Protein AF-A0A1V4V2E7-F1 (afdb_monomer_lite)

Foldseek 3Di:
DAPPPDDPVNLQVLLVCLVQVQWDAFPLQQFIAGLLFDRPPPCSNVPPDDPPDDSPPRCSNDPPVLVVQLVVLCVVFVSAAPDDDPVDPCLSVLLNVVRNQFDAPQQLLLLAPADFAFAGSSLLSLVCVVVVHGSVVSCVPFWDWDDDPNGITITGDPDPRRPQQPPVVSHRVCVVSDGSQSSSPPCRGSVHNNHDDDPPSGPSCVCVVVVDRHDDDDDPDDDD

Sequence (224 aa):
MVAPGLSQKVAEALISLVAEGRIFWSPISRTAYHLDGLFLDLPVSYVQRPCDQPTWLPAAFNSPPVHRRVMEAIRLMGAVGLYPGVPDPYLGARLFEAHSHLECRMCGLCCTLSTPITLEPQDVERLSAHLGIGIRETVEVYAHRVEVEGYEAWAMKKTLPCGFLDEAEGLCKIHGARPMICRTFPHLSPRTLGGDPPGGWCPATEDRQRGGRGRMRAPPNLPP

Secondary structure (DSSP, 8-state):
-PPTT--HHHHHHHHHHHHTT-EEEETTTTEEEETT--EE--GGGG----TTS-----TTT--HHHHHHHHHHHHHHTS--S-S----TTHHHHHHHHHTT------SHHHHH---EE--HHHHHHHHHHHT--HHHHHHHH-EEEEETTEEEEEE--SSS-TTEETTTTEETTGGG--HHHHSTTTSSTTTTTSPPPTTS-HHHHTGGGT-----PPPS----

pLDDT: mean 70.28, std 19.1, range [27.89, 97.5]

Structure (mmCIF, N/CA/C/O backbone):
data_AF-A0A1V4V2E7-F1
#
_entry.id   AF-A0A1V4V2E7-F1
#
loop_
_atom_site.group_PDB
_atom_site.id
_atom_site.type_symbol
_atom_site.label_atom_id
_atom_site.label_alt_id
_atom_site.label_comp_id
_atom_site.label_asym_id
_atom_site.label_entity_id
_atom_site.label_seq_id
_atom_site.pdbx_PDB_ins_code
_atom_site.Cartn_x
_atom_site.Cartn_y
_atom_site.Cartn_z
_atom_site.occupancy
_atom_site.B_iso_or_equiv
_atom_site.auth_seq_id
_atom_site.auth_comp_id
_atom_site.auth_asym_id
_atom_site.auth_atom_id
_atom_site.pdbx_PDB_model_num
ATOM 1 N N . MET A 1 1 ? -9.378 25.657 -0.294 1.00 44.62 1 MET A N 1
ATOM 2 C CA . MET A 1 1 ? -8.322 26.578 -0.767 1.00 44.62 1 MET A CA 1
ATOM 3 C C . MET A 1 1 ? -7.236 25.738 -1.409 1.00 44.62 1 MET A C 1
ATOM 5 O O . MET A 1 1 ? -6.849 24.741 -0.809 1.00 44.62 1 MET A O 1
ATOM 9 N N . VAL A 1 2 ? -6.809 26.080 -2.622 1.00 46.03 2 VAL A N 1
ATOM 10 C CA . VAL A 1 2 ? -5.703 25.392 -3.305 1.00 46.03 2 VAL A CA 1
ATOM 11 C C . VAL A 1 2 ? -4.377 25.850 -2.697 1.00 46.03 2 VAL A C 1
ATOM 13 O O . VAL A 1 2 ? -4.273 26.999 -2.270 1.00 46.03 2 VAL A O 1
ATOM 16 N N . ALA A 1 3 ? -3.391 24.953 -2.604 1.00 48.28 3 ALA A N 1
ATOM 17 C CA . ALA A 1 3 ? -2.077 25.285 -2.058 1.00 48.28 3 ALA A CA 1
ATOM 18 C C . ALA A 1 3 ? -1.420 26.433 -2.857 1.00 48.28 3 ALA A C 1
ATOM 20 O O . ALA A 1 3 ? -1.535 26.448 -4.086 1.00 48.28 3 ALA A O 1
ATOM 21 N N . PRO A 1 4 ? -0.713 27.374 -2.202 1.00 45.59 4 PRO A N 1
ATOM 22 C CA . PRO A 1 4 ? 0.042 28.409 -2.903 1.00 45.59 4 PRO A CA 1
ATOM 23 C C . PRO A 1 4 ? 0.988 27.793 -3.948 1.00 45.59 4 PRO A C 1
ATOM 25 O O . PRO A 1 4 ? 1.735 26.870 -3.637 1.00 45.59 4 PRO A O 1
ATOM 28 N N . GLY A 1 5 ? 0.934 28.281 -5.190 1.00 52.12 5 GLY A N 1
ATOM 29 C CA . GLY A 1 5 ? 1.744 27.769 -6.308 1.00 52.12 5 GLY A CA 1
ATOM 30 C C . GLY A 1 5 ? 1.112 26.627 -7.116 1.00 52.12 5 GLY A C 1
ATOM 31 O O . GLY A 1 5 ? 1.621 26.295 -8.183 1.00 52.12 5 GLY A O 1
ATOM 32 N N . LEU A 1 6 ? -0.018 26.067 -6.675 1.00 57.16 6 LEU A N 1
ATOM 33 C CA . LEU A 1 6 ? -0.793 25.089 -7.438 1.00 57.16 6 LEU A CA 1
ATOM 34 C C . LEU A 1 6 ? -2.016 25.779 -8.058 1.00 57.16 6 LEU A C 1
ATOM 36 O O . LEU A 1 6 ? -2.765 26.468 -7.368 1.00 57.16 6 LEU A O 1
ATOM 40 N N . SER A 1 7 ? -2.243 25.617 -9.363 1.00 67.44 7 SER A N 1
ATOM 41 C CA . SER A 1 7 ? -3.462 26.149 -9.984 1.00 67.44 7 SER A CA 1
ATOM 42 C C . SER A 1 7 ? -4.677 25.285 -9.626 1.00 67.44 7 SER A C 1
ATOM 44 O O . SER A 1 7 ? -4.549 24.079 -9.413 1.00 67.44 7 SER A O 1
ATOM 46 N N . GLN A 1 8 ? -5.871 25.886 -9.610 1.00 68.50 8 GLN A N 1
ATOM 47 C CA . GLN A 1 8 ? -7.139 25.176 -9.382 1.00 68.50 8 GLN A CA 1
ATOM 48 C C . GLN A 1 8 ? -7.310 23.984 -10.334 1.00 68.50 8 GLN A C 1
ATOM 50 O O . GLN A 1 8 ? -7.619 22.884 -9.890 1.00 68.50 8 GLN A O 1
ATOM 55 N N . LYS A 1 9 ? -6.996 24.174 -11.621 1.00 68.69 9 LYS A N 1
ATOM 56 C CA . LYS A 1 9 ? -7.060 23.122 -12.643 1.00 68.69 9 LYS A CA 1
ATOM 57 C C . LYS A 1 9 ? -6.133 21.942 -12.334 1.00 68.69 9 LYS A C 1
ATOM 59 O O . LYS A 1 9 ? -6.517 20.792 -12.525 1.00 68.69 9 LYS A O 1
ATOM 64 N N . VAL A 1 10 ? -4.910 22.210 -11.868 1.00 67.62 10 VAL A N 1
ATOM 65 C CA . VAL A 1 10 ? -3.978 21.137 -11.482 1.00 67.62 10 VAL A CA 1
ATOM 66 C C . VAL A 1 10 ? -4.476 20.441 -10.217 1.00 67.62 10 VAL A C 1
ATOM 68 O O . VAL A 1 10 ? -4.455 19.219 -10.158 1.00 67.62 10 VAL A O 1
ATOM 71 N N . ALA A 1 11 ? -4.982 21.185 -9.233 1.00 67.44 11 ALA A N 1
ATOM 72 C CA . ALA A 1 11 ? -5.562 20.603 -8.025 1.00 67.44 11 ALA A CA 1
ATOM 73 C C . ALA A 1 11 ? -6.741 19.664 -8.337 1.00 67.44 11 ALA A C 1
ATOM 75 O O . ALA A 1 11 ? -6.788 18.558 -7.812 1.00 67.44 11 ALA A O 1
ATOM 76 N N . GLU A 1 12 ? -7.647 20.065 -9.228 1.00 69.88 12 GLU A N 1
ATOM 77 C CA . GLU A 1 12 ? -8.773 19.241 -9.690 1.00 69.88 12 GLU A CA 1
ATOM 78 C C . GLU A 1 12 ? -8.312 17.980 -10.428 1.00 69.88 12 GLU A C 1
ATOM 80 O O . GLU A 1 12 ? -8.823 16.893 -10.163 1.00 69.88 12 GLU A O 1
ATOM 85 N N . ALA A 1 13 ? -7.299 18.091 -11.293 1.00 72.50 13 ALA A N 1
ATOM 86 C CA . ALA A 1 13 ? -6.714 16.931 -11.962 1.00 72.50 13 ALA A CA 1
ATOM 87 C C . ALA A 1 13 ? -6.090 15.946 -10.958 1.00 72.50 13 ALA A C 1
ATOM 89 O O . ALA A 1 13 ? -6.288 14.738 -11.072 1.00 72.50 13 ALA A O 1
ATOM 90 N N . LEU A 1 14 ? -5.385 16.452 -9.941 1.00 70.12 14 LEU A N 1
ATOM 91 C CA . LEU A 1 14 ? -4.820 15.628 -8.870 1.00 70.12 14 LEU A CA 1
ATOM 92 C C . LEU A 1 14 ? -5.910 14.937 -8.045 1.00 70.12 14 LEU A C 1
ATOM 94 O O . LEU A 1 14 ? -5.783 13.745 -7.784 1.00 70.12 14 LEU A O 1
ATOM 98 N N . ILE A 1 15 ? -6.993 15.644 -7.698 1.00 69.75 15 ILE A N 1
ATOM 99 C CA . ILE A 1 15 ? -8.164 15.057 -7.023 1.00 69.75 15 ILE A CA 1
ATOM 100 C C . ILE A 1 15 ? -8.735 13.907 -7.853 1.00 69.75 15 ILE A C 1
ATOM 102 O O . ILE A 1 15 ? -8.961 12.825 -7.315 1.00 69.75 15 ILE A O 1
ATOM 106 N N . SER A 1 16 ? -8.946 14.123 -9.156 1.00 72.31 16 SER A N 1
ATOM 107 C CA . SER A 1 16 ? -9.482 13.092 -10.056 1.00 72.31 16 SER A CA 1
ATOM 108 C C . SER A 1 16 ? -8.587 11.859 -10.070 1.00 72.31 16 SER A C 1
ATOM 110 O O . SER A 1 16 ? -9.048 10.743 -9.860 1.00 72.31 16 SER A O 1
ATOM 112 N N . LEU A 1 17 ? -7.278 12.054 -10.227 1.00 73.81 17 LEU A N 1
ATOM 113 C CA . LEU A 1 17 ? -6.318 10.955 -10.262 1.00 73.81 17 LEU A CA 1
ATOM 114 C C . LEU A 1 17 ? -6.255 10.183 -8.933 1.00 73.81 17 LEU A C 1
ATOM 116 O O . LEU A 1 17 ? -6.038 8.973 -8.941 1.00 73.81 17 LEU A O 1
ATOM 120 N N . VAL A 1 18 ? -6.477 10.839 -7.792 1.00 68.44 18 VAL A N 1
ATOM 121 C CA . VAL A 1 18 ? -6.612 10.153 -6.496 1.00 68.44 18 VAL A CA 1
ATOM 122 C C . VAL A 1 18 ? -7.906 9.360 -6.417 1.00 68.44 18 VAL A C 1
ATOM 124 O O . VAL A 1 18 ? -7.875 8.207 -5.992 1.00 68.44 18 VAL A O 1
ATOM 127 N N . ALA A 1 19 ? -9.027 9.961 -6.823 1.00 68.31 19 ALA A N 1
ATOM 128 C CA . ALA A 1 19 ? -10.335 9.311 -6.819 1.00 68.31 19 ALA A CA 1
ATOM 129 C C . ALA A 1 19 ? -10.334 8.047 -7.693 1.00 68.31 19 ALA A C 1
ATOM 131 O O . ALA A 1 19 ? -10.919 7.032 -7.331 1.00 68.31 19 ALA A O 1
ATOM 132 N N . GLU A 1 20 ? -9.591 8.078 -8.795 1.00 71.25 20 GLU A N 1
ATOM 133 C CA . GLU A 1 20 ? -9.382 6.940 -9.689 1.00 71.25 20 GLU A CA 1
ATOM 134 C C . GLU A 1 20 ? -8.327 5.939 -9.178 1.00 71.25 20 GLU A C 1
ATOM 136 O O . GLU A 1 20 ? -8.039 4.939 -9.832 1.00 71.25 20 GLU A O 1
ATOM 141 N N . GLY A 1 21 ? -7.712 6.194 -8.019 1.00 68.06 21 GLY A N 1
ATOM 142 C CA . GLY A 1 21 ? -6.681 5.334 -7.442 1.00 68.06 21 GLY A CA 1
ATOM 143 C C . GLY A 1 21 ? -5.389 5.286 -8.261 1.00 68.06 21 GLY A C 1
ATOM 144 O O . GLY A 1 21 ? -4.645 4.311 -8.143 1.00 68.06 21 GLY A O 1
ATOM 145 N N . ARG A 1 22 ? -5.133 6.319 -9.077 1.00 70.50 22 ARG A N 1
ATOM 146 C CA . ARG A 1 22 ? -3.945 6.492 -9.928 1.00 70.50 22 ARG A CA 1
ATOM 147 C C . ARG A 1 22 ? -2.847 7.314 -9.269 1.00 70.50 22 ARG A C 1
ATOM 149 O O . ARG A 1 22 ? -1.710 7.240 -9.709 1.00 70.50 22 ARG A O 1
ATOM 156 N N . ILE A 1 23 ? -3.142 8.060 -8.205 1.00 71.69 23 ILE A N 1
ATOM 157 C CA . ILE A 1 23 ? -2.131 8.716 -7.366 1.00 71.69 23 ILE A CA 1
ATOM 158 C C . ILE A 1 23 ? -2.239 8.219 -5.933 1.00 71.69 23 ILE A C 1
ATOM 160 O O . ILE A 1 23 ? -3.318 8.054 -5.369 1.00 71.69 23 ILE A O 1
ATOM 164 N N . PHE A 1 24 ? -1.077 8.020 -5.336 1.00 71.12 24 PHE A N 1
ATOM 165 C CA . PHE A 1 24 ? -0.882 7.726 -3.941 1.00 71.12 24 PHE A CA 1
ATOM 166 C C . PHE A 1 24 ? -0.046 8.839 -3.304 1.00 71.12 24 PHE A C 1
ATOM 168 O O . PHE A 1 24 ? 1.093 9.069 -3.689 1.00 71.12 24 PHE A O 1
ATOM 175 N N . TRP A 1 25 ? -0.617 9.555 -2.343 1.00 73.12 25 TRP A N 1
ATOM 176 C CA . TRP A 1 25 ? 0.098 10.563 -1.562 1.00 73.12 25 TRP A CA 1
ATOM 177 C C . TRP A 1 25 ? 0.574 9.937 -0.258 1.00 73.12 25 TRP A C 1
ATOM 179 O O . TRP A 1 25 ? -0.269 9.431 0.475 1.00 73.12 25 TRP A O 1
ATOM 189 N N . SER A 1 26 ? 1.864 10.023 0.063 1.00 69.00 26 SER A N 1
ATOM 190 C CA . SER A 1 26 ? 2.389 9.665 1.380 1.00 69.00 26 SER A CA 1
ATOM 191 C C . SER A 1 26 ? 2.445 10.902 2.281 1.00 69.00 26 SER A C 1
ATOM 193 O O . SER A 1 26 ? 3.091 11.888 1.922 1.00 69.00 26 SER A O 1
ATOM 195 N N . PRO A 1 27 ? 1.837 10.889 3.478 1.00 61.38 27 PRO A N 1
ATOM 196 C CA . PRO A 1 27 ? 1.885 12.009 4.406 1.00 61.38 27 PRO A CA 1
ATOM 197 C C . PRO A 1 27 ? 3.178 11.977 5.235 1.00 61.38 27 PRO A C 1
ATOM 199 O O . PRO A 1 27 ? 3.551 12.985 5.828 1.00 61.38 27 PRO A O 1
ATOM 202 N N . ILE A 1 28 ? 3.846 10.818 5.265 1.00 63.09 28 ILE A N 1
ATOM 203 C CA . ILE A 1 28 ? 5.053 10.529 6.024 1.00 63.09 28 ILE A CA 1
ATOM 204 C C . ILE A 1 28 ? 6.254 10.960 5.192 1.00 63.09 28 ILE A C 1
ATOM 206 O O . ILE A 1 28 ? 7.023 11.803 5.644 1.00 63.09 28 ILE A O 1
ATOM 210 N N . SER A 1 29 ? 6.363 10.477 3.947 1.00 63.38 29 SER A N 1
ATOM 211 C CA . SER A 1 29 ? 7.440 10.905 3.044 1.00 63.38 29 SER A CA 1
ATOM 212 C C . SER A 1 29 ? 7.161 12.255 2.373 1.00 63.38 29 SER A C 1
ATOM 214 O O . SER A 1 29 ? 8.058 12.836 1.771 1.00 63.38 29 SER A O 1
ATOM 216 N N . ARG A 1 30 ? 5.926 12.771 2.479 1.00 62.88 30 ARG A N 1
ATOM 217 C CA . ARG A 1 30 ? 5.460 13.994 1.799 1.00 62.88 30 ARG A CA 1
ATOM 218 C C . ARG A 1 30 ? 5.666 13.913 0.281 1.00 62.88 30 ARG A C 1
ATOM 220 O O . ARG A 1 30 ? 6.072 14.879 -0.362 1.00 62.88 30 ARG A O 1
ATOM 227 N N . THR A 1 31 ? 5.365 12.753 -0.295 1.00 64.12 31 THR A N 1
ATOM 228 C CA . THR A 1 31 ? 5.606 12.453 -1.712 1.00 64.12 31 THR A CA 1
ATOM 229 C C . THR A 1 31 ? 4.330 11.966 -2.385 1.00 64.12 31 THR A C 1
ATOM 231 O O . THR A 1 31 ? 3.604 11.147 -1.825 1.00 64.12 31 THR A O 1
ATOM 234 N N . ALA A 1 32 ? 4.056 12.456 -3.595 1.00 68.19 32 ALA A N 1
ATOM 235 C CA . ALA A 1 32 ? 3.014 11.911 -4.458 1.00 68.19 32 ALA A CA 1
ATOM 236 C C . ALA A 1 32 ? 3.637 10.914 -5.441 1.00 68.19 32 ALA A C 1
ATOM 238 O O . ALA A 1 32 ? 4.553 11.248 -6.186 1.00 68.19 32 ALA A O 1
ATOM 239 N N . TYR A 1 33 ? 3.099 9.705 -5.470 1.00 65.69 33 TYR A N 1
ATOM 240 C CA . TYR A 1 33 ? 3.456 8.650 -6.402 1.00 65.69 33 TYR A CA 1
ATOM 241 C C . TYR A 1 33 ? 2.274 8.444 -7.336 1.00 65.69 33 TYR A C 1
ATOM 243 O O . TYR A 1 33 ? 1.198 8.047 -6.894 1.00 65.69 33 TYR A O 1
ATOM 251 N N . HIS A 1 34 ? 2.432 8.696 -8.626 1.00 67.00 34 HIS A N 1
ATOM 252 C CA . HIS A 1 34 ? 1.459 8.179 -9.579 1.00 67.00 34 HIS A CA 1
ATOM 253 C C . HIS A 1 34 ? 1.720 6.686 -9.759 1.00 67.00 34 HIS A C 1
ATOM 255 O O . HIS A 1 34 ? 2.857 6.245 -9.892 1.00 67.00 34 HIS A O 1
ATOM 261 N N . LEU A 1 35 ? 0.662 5.897 -9.744 1.00 61.19 35 LEU A N 1
ATOM 262 C CA . LEU A 1 35 ? 0.719 4.444 -9.757 1.00 61.19 35 LEU A CA 1
ATOM 263 C C . LEU A 1 35 ? 0.888 3.899 -11.179 1.00 61.19 35 LEU A C 1
ATOM 265 O O . LEU A 1 35 ? 1.501 2.855 -11.331 1.00 61.19 35 LEU A O 1
ATOM 269 N N . ASP A 1 36 ? 0.510 4.672 -12.205 1.00 54.16 36 ASP A N 1
ATOM 270 C CA . ASP A 1 36 ? 0.981 4.464 -13.590 1.00 54.16 36 ASP A CA 1
ATOM 271 C C . ASP A 1 36 ? 2.241 5.300 -13.911 1.00 54.16 36 ASP A C 1
ATOM 273 O O . ASP A 1 36 ? 2.667 5.329 -15.055 1.00 54.16 36 ASP A O 1
ATOM 277 N N . GLY A 1 37 ? 2.780 5.997 -12.891 1.00 44.59 37 GLY A N 1
ATOM 278 C CA . GLY A 1 37 ? 4.080 6.672 -12.769 1.00 44.59 37 GLY A CA 1
ATOM 279 C C . GLY A 1 37 ? 4.369 8.105 -13.271 1.00 44.59 37 GLY A C 1
ATOM 280 O O . GLY A 1 37 ? 5.521 8.500 -13.331 1.00 44.59 37 GLY A O 1
ATOM 281 N N . LEU A 1 38 ? 3.433 9.028 -13.446 1.00 39.41 38 LEU A N 1
ATOM 282 C CA . LEU A 1 38 ? 3.883 10.420 -13.234 1.00 39.41 38 LEU A CA 1
ATOM 283 C C . LEU A 1 38 ? 4.456 10.650 -11.809 1.00 39.41 38 LEU A C 1
ATOM 285 O O . LEU A 1 38 ? 3.720 10.785 -10.836 1.00 39.41 38 LEU A O 1
ATOM 289 N N . PHE A 1 39 ? 5.777 10.770 -11.658 1.00 44.06 39 PHE A N 1
ATOM 290 C CA . PHE A 1 39 ? 6.307 11.457 -10.485 1.00 44.06 39 PHE A CA 1
ATOM 291 C C . PHE A 1 39 ? 5.864 12.903 -10.616 1.00 44.06 39 PHE A C 1
ATOM 293 O O . PHE A 1 39 ? 6.361 13.658 -11.452 1.00 44.06 39 PHE A O 1
ATOM 300 N N . LEU A 1 40 ? 4.859 13.277 -9.840 1.00 47.16 40 LEU A N 1
ATOM 301 C CA . LEU A 1 40 ? 4.579 14.677 -9.684 1.00 47.16 40 LEU A CA 1
ATOM 302 C C . LEU A 1 40 ? 5.592 15.113 -8.640 1.00 47.16 40 LEU A C 1
ATOM 304 O O . LEU A 1 40 ? 5.383 14.892 -7.446 1.00 47.16 40 LEU A O 1
ATOM 308 N N . ASP A 1 41 ? 6.696 15.695 -9.106 1.00 42.03 41 ASP A N 1
ATOM 309 C CA . ASP A 1 41 ? 7.570 16.528 -8.284 1.00 42.03 41 ASP A CA 1
ATOM 310 C C . ASP A 1 41 ? 6.770 17.772 -7.880 1.00 42.03 41 ASP A C 1
ATOM 312 O O . ASP A 1 41 ? 6.976 18.899 -8.330 1.00 42.03 41 ASP A O 1
ATOM 316 N N . LEU A 1 42 ? 5.697 17.533 -7.132 1.00 45.41 42 LEU A N 1
ATOM 317 C CA . LEU A 1 42 ? 4.910 18.581 -6.551 1.00 45.41 42 LEU A CA 1
ATOM 318 C C . LEU A 1 42 ? 5.813 19.184 -5.492 1.00 45.41 42 LEU A C 1
ATOM 320 O O . LEU A 1 42 ? 6.423 18.431 -4.729 1.00 45.41 42 LEU A O 1
ATOM 324 N N . PRO A 1 43 ? 5.826 20.516 -5.359 1.00 40.69 43 PRO A N 1
ATOM 325 C CA . PRO A 1 43 ? 6.639 21.234 -4.378 1.00 40.69 43 PRO A CA 1
ATOM 326 C C . PRO A 1 43 ? 6.394 20.831 -2.909 1.00 40.69 43 PRO A C 1
ATOM 328 O O . PRO A 1 43 ? 6.964 21.419 -1.996 1.00 40.69 43 PRO A O 1
ATOM 331 N N . VAL A 1 44 ? 5.572 19.814 -2.648 1.00 42.66 44 VAL A N 1
ATOM 332 C CA . VAL A 1 44 ? 5.447 19.145 -1.356 1.00 42.66 44 VAL A CA 1
ATOM 333 C C . VAL A 1 44 ? 6.715 18.372 -0.954 1.00 42.66 44 VAL A C 1
ATOM 335 O O . VAL A 1 44 ? 6.925 18.186 0.244 1.00 42.66 44 VAL A O 1
ATOM 338 N N . SER A 1 45 ? 7.598 18.025 -1.905 1.00 37.12 45 SER A N 1
ATOM 339 C CA . SER A 1 45 ? 8.944 17.477 -1.645 1.00 37.12 45 SER A CA 1
ATOM 340 C C . SER A 1 45 ? 9.893 18.481 -0.962 1.00 37.12 45 SER A C 1
ATOM 342 O O . SER A 1 45 ? 10.872 18.076 -0.337 1.00 37.12 45 SER A O 1
ATOM 344 N N . TYR A 1 46 ? 9.580 19.787 -0.969 1.00 31.52 46 TYR A N 1
ATOM 345 C CA . TYR A 1 46 ? 10.422 20.837 -0.371 1.00 31.52 46 TYR A CA 1
ATOM 346 C C . TYR A 1 46 ? 10.237 21.062 1.138 1.00 31.52 46 TYR A C 1
ATOM 348 O O . TYR A 1 46 ? 10.769 22.029 1.691 1.00 31.52 46 TYR A O 1
ATOM 356 N N . VAL A 1 47 ? 9.520 20.194 1.855 1.00 35.28 47 VAL A N 1
ATOM 357 C CA . VAL A 1 47 ? 9.296 20.390 3.295 1.00 35.28 47 VAL A CA 1
ATOM 358 C C . VAL A 1 47 ? 10.232 19.512 4.132 1.00 35.28 47 VAL A C 1
ATOM 360 O O . VAL A 1 47 ? 9.784 18.668 4.899 1.00 35.28 47 VAL A O 1
ATOM 363 N N . GLN A 1 48 ? 11.539 19.779 4.060 1.00 32.94 48 GLN A N 1
ATOM 364 C CA . GLN A 1 48 ? 12.476 19.553 5.174 1.00 32.94 48 GLN A CA 1
ATOM 365 C C . GLN A 1 48 ? 12.397 20.725 6.178 1.00 32.94 48 GLN A C 1
ATOM 367 O O . GLN A 1 48 ? 13.405 21.332 6.530 1.00 32.94 48 GLN A O 1
ATOM 372 N N . ARG A 1 49 ? 11.189 21.117 6.609 1.00 33.69 49 ARG A N 1
ATOM 373 C CA . ARG A 1 49 ? 11.012 22.130 7.667 1.00 33.69 49 ARG A CA 1
ATOM 374 C C . ARG A 1 49 ? 10.483 21.503 8.961 1.00 33.69 49 ARG A C 1
ATOM 376 O O . ARG A 1 49 ? 9.771 20.495 8.867 1.00 33.69 49 ARG A O 1
ATOM 383 N N . PRO A 1 50 ? 10.840 22.079 10.131 1.00 32.31 50 PRO A N 1
ATOM 384 C CA . PRO A 1 50 ? 10.471 21.567 11.449 1.00 32.31 50 PRO A CA 1
ATOM 385 C C . PRO A 1 50 ? 8.956 21.366 11.617 1.00 32.31 50 PRO A C 1
ATOM 387 O O . PRO A 1 50 ? 8.140 21.929 10.890 1.00 32.31 50 PRO A O 1
ATOM 390 N N . CYS A 1 51 ? 8.595 20.490 12.554 1.00 37.19 51 CYS A N 1
ATOM 391 C CA . CYS A 1 51 ? 7.262 19.901 12.747 1.00 37.19 51 CYS A CA 1
ATOM 392 C C . CYS A 1 51 ? 6.180 20.872 13.284 1.00 37.19 51 CYS A C 1
ATOM 394 O O . CYS A 1 51 ? 5.135 20.428 13.750 1.00 37.19 51 CYS A O 1
ATOM 396 N N . ASP A 1 52 ? 6.421 22.181 13.261 1.00 36.34 52 ASP A N 1
ATOM 397 C CA . ASP A 1 52 ? 5.644 23.214 13.954 1.00 36.34 52 ASP A CA 1
ATOM 398 C C . ASP A 1 52 ? 4.787 24.097 13.030 1.00 36.34 52 ASP A C 1
ATOM 400 O O . ASP A 1 52 ? 3.979 24.890 13.514 1.00 36.34 52 ASP A O 1
ATOM 404 N N . GLN A 1 53 ? 4.880 23.928 11.706 1.00 34.91 53 GLN A N 1
ATOM 405 C CA . GLN A 1 53 ? 3.949 24.546 10.755 1.00 34.91 53 GLN A CA 1
ATOM 406 C C . GLN A 1 53 ? 3.079 23.478 10.088 1.00 34.91 53 GLN A C 1
ATOM 408 O O . GLN A 1 53 ? 3.608 22.434 9.692 1.00 34.91 53 GLN A O 1
ATOM 413 N N . PRO A 1 54 ? 1.756 23.701 9.934 1.00 37.94 54 PRO A N 1
ATOM 414 C CA . PRO A 1 54 ? 0.898 22.749 9.252 1.00 37.94 54 PRO A CA 1
ATOM 415 C C . PRO A 1 54 ? 1.472 22.514 7.858 1.00 37.94 54 PRO A C 1
ATOM 417 O O . PRO A 1 54 ? 1.560 23.427 7.037 1.00 37.94 54 PRO A O 1
ATOM 420 N N . THR A 1 55 ? 1.884 21.274 7.592 1.00 43.19 55 THR A N 1
ATOM 421 C CA . THR A 1 55 ? 2.025 20.834 6.212 1.00 43.19 55 THR A CA 1
ATOM 422 C C . THR A 1 55 ? 0.651 21.007 5.613 1.00 43.19 55 THR A C 1
ATOM 424 O O . THR A 1 55 ? -0.322 20.409 6.075 1.00 43.19 55 THR A O 1
ATOM 427 N N . TRP A 1 56 ? 0.548 21.911 4.648 1.00 43.28 56 TRP A N 1
ATOM 428 C CA . TRP A 1 56 ? -0.657 22.077 3.867 1.00 43.28 56 TRP A CA 1
ATOM 429 C C . TRP A 1 56 ? -0.787 20.769 3.105 1.00 43.28 56 TRP A C 1
ATOM 431 O O . TRP A 1 56 ? -0.214 20.604 2.031 1.00 43.28 56 TRP A O 1
ATOM 441 N N . LEU A 1 57 ? -1.462 19.795 3.721 1.00 50.00 57 LEU A N 1
ATOM 442 C CA . LEU A 1 57 ? -1.963 18.623 3.040 1.00 50.00 57 LEU A CA 1
ATOM 443 C C . LEU A 1 57 ? -2.627 19.200 1.801 1.00 50.00 57 LEU A C 1
ATOM 445 O O . LEU A 1 57 ? -3.471 20.091 1.965 1.00 50.00 57 LEU A O 1
ATOM 449 N N . PRO A 1 58 ? -2.235 18.820 0.581 1.00 50.66 58 PRO A N 1
ATOM 450 C CA . PRO A 1 58 ? -2.941 19.348 -0.558 1.00 50.66 58 PRO A CA 1
ATOM 451 C C . PRO A 1 58 ? -4.381 18.911 -0.328 1.00 50.66 58 PRO A C 1
ATOM 453 O O . PRO A 1 58 ? -4.670 17.719 -0.282 1.00 50.66 58 PRO A O 1
ATOM 456 N N . ALA A 1 59 ? -5.282 19.866 -0.094 1.00 47.91 59 ALA A N 1
ATOM 457 C CA . ALA A 1 59 ? -6.709 19.588 0.045 1.00 47.91 59 ALA A CA 1
ATOM 458 C C . ALA A 1 59 ? -7.242 18.872 -1.215 1.00 47.91 59 ALA A C 1
ATOM 460 O O . ALA A 1 59 ? -8.329 18.312 -1.209 1.00 47.91 59 ALA A O 1
ATOM 461 N N . ALA A 1 60 ? -6.427 18.870 -2.276 1.00 49.47 60 ALA A N 1
ATOM 462 C CA . ALA A 1 60 ? -6.547 18.070 -3.473 1.00 49.47 60 ALA A CA 1
ATOM 463 C C . ALA A 1 60 ? -6.332 16.552 -3.283 1.00 49.47 60 ALA A C 1
ATOM 465 O O . ALA A 1 60 ? -6.905 15.762 -4.016 1.00 49.47 60 ALA A O 1
ATOM 466 N N . PHE A 1 61 ? -5.513 16.105 -2.331 1.00 58.88 61 PHE A N 1
ATOM 467 C CA . PHE A 1 61 ? -5.247 14.675 -2.159 1.00 58.88 61 PHE A CA 1
ATOM 468 C C . PHE A 1 61 ? -6.262 13.977 -1.271 1.00 58.88 61 PHE A C 1
ATOM 470 O O . PHE A 1 61 ? -6.482 12.792 -1.454 1.00 58.88 61 PHE A O 1
ATOM 477 N N . ASN A 1 62 ? -6.896 14.676 -0.328 1.00 62.34 62 ASN A N 1
ATOM 478 C CA . ASN A 1 62 ? -7.874 14.054 0.557 1.00 62.34 62 ASN A CA 1
ATOM 479 C C . ASN A 1 62 ? -9.028 15.012 0.849 1.00 62.34 62 ASN A C 1
ATOM 481 O O . ASN A 1 62 ? -8.810 16.131 1.320 1.00 62.34 62 ASN A O 1
ATOM 485 N N . SER A 1 63 ? -10.261 14.537 0.655 1.00 66.62 63 SER A N 1
ATOM 486 C CA . SER A 1 63 ? -11.442 15.213 1.195 1.00 66.62 63 SER A CA 1
ATOM 487 C C . SER A 1 63 ? -11.341 15.298 2.729 1.00 66.62 63 SER A C 1
ATOM 489 O O . SER A 1 63 ? -10.660 14.469 3.341 1.00 66.62 63 SER A O 1
ATOM 491 N N . PRO A 1 64 ? -12.009 16.255 3.403 1.00 70.12 64 PRO A N 1
ATOM 492 C CA . PRO A 1 64 ? -11.932 16.366 4.862 1.00 70.12 64 PRO A CA 1
ATOM 493 C C . PRO A 1 64 ? -12.250 15.060 5.625 1.00 70.12 64 PRO A C 1
ATOM 495 O O . PRO A 1 64 ? -11.545 14.767 6.596 1.00 70.12 64 PRO A O 1
ATOM 498 N N . PRO A 1 65 ? -13.236 14.234 5.202 1.00 74.25 65 PRO A N 1
ATOM 499 C CA . PRO A 1 65 ? -13.464 12.913 5.793 1.00 74.25 65 PRO A CA 1
ATOM 500 C C . PRO A 1 65 ? -12.278 11.954 5.634 1.00 74.25 65 PRO A C 1
ATOM 502 O O . PRO A 1 65 ? -11.864 11.335 6.613 1.00 74.25 65 PRO A O 1
ATOM 505 N N . VAL A 1 66 ? -11.699 11.865 4.432 1.00 75.44 66 VAL A N 1
ATOM 506 C CA . VAL A 1 66 ? -10.540 10.998 4.159 1.00 75.44 66 VAL A CA 1
ATOM 507 C C . VAL A 1 66 ? -9.325 11.481 4.946 1.00 75.44 66 VAL A C 1
ATOM 509 O O . VAL A 1 66 ? -8.666 10.692 5.613 1.00 75.44 66 VAL A O 1
ATOM 512 N N . HIS A 1 67 ? -9.073 12.792 4.971 1.00 76.94 67 HIS A N 1
ATOM 513 C CA . HIS A 1 67 ? -7.985 13.382 5.747 1.00 76.94 67 HIS A CA 1
ATOM 514 C C . HIS A 1 67 ? -8.072 13.005 7.230 1.00 76.94 67 HIS A C 1
ATOM 516 O O . HIS A 1 67 ? -7.076 12.582 7.813 1.00 76.94 67 HIS A O 1
ATOM 522 N N . ARG A 1 68 ? -9.262 13.105 7.836 1.00 80.31 68 ARG A N 1
ATOM 523 C CA . ARG A 1 68 ? -9.471 12.720 9.239 1.00 80.31 68 ARG A CA 1
ATOM 524 C C . ARG A 1 68 ? -9.100 11.256 9.482 1.00 80.31 68 ARG A C 1
ATOM 526 O O . ARG A 1 68 ? -8.435 10.959 10.469 1.00 80.31 68 ARG A O 1
ATOM 533 N N . ARG A 1 69 ? -9.505 10.363 8.580 1.00 85.88 69 ARG A N 1
ATOM 534 C CA . ARG A 1 69 ? -9.240 8.921 8.675 1.00 85.88 69 ARG A CA 1
ATOM 535 C C . ARG A 1 69 ? -7.759 8.589 8.476 1.00 85.88 69 ARG A C 1
ATOM 537 O O . ARG A 1 69 ? -7.208 7.798 9.234 1.00 85.88 69 ARG A O 1
ATOM 544 N N . VAL A 1 70 ? -7.081 9.259 7.542 1.00 83.25 70 VAL A N 1
ATOM 545 C CA . VAL A 1 70 ? -5.619 9.156 7.376 1.00 83.25 70 VAL A CA 1
ATOM 546 C C . VAL A 1 70 ? -4.890 9.637 8.635 1.00 83.25 70 VAL A C 1
ATOM 548 O O . VAL A 1 70 ? -3.951 8.987 9.085 1.00 83.25 70 VAL A O 1
ATOM 551 N N . MET A 1 71 ? -5.326 10.743 9.245 1.00 81.94 71 MET A N 1
ATOM 552 C CA . MET A 1 71 ? -4.730 11.251 10.489 1.00 81.94 71 MET A CA 1
ATOM 553 C C . MET A 1 71 ? -4.955 10.310 11.677 1.00 81.94 71 MET A C 1
ATOM 555 O O . MET A 1 71 ? -4.062 10.139 12.508 1.00 81.94 71 MET A O 1
ATOM 559 N N . GLU A 1 72 ? -6.112 9.654 11.743 1.00 87.31 72 GLU A N 1
ATOM 560 C CA . GLU A 1 72 ? -6.360 8.582 12.707 1.00 87.31 72 GLU A CA 1
ATOM 561 C C . GLU A 1 72 ? -5.386 7.411 12.505 1.00 87.31 72 GLU A C 1
ATOM 563 O O . GLU A 1 72 ? -4.763 6.964 13.469 1.00 87.31 72 GLU A O 1
ATOM 568 N N . ALA A 1 73 ? -5.184 6.972 11.258 1.00 87.75 73 ALA A N 1
ATOM 569 C CA . ALA A 1 73 ? -4.225 5.920 10.930 1.00 87.75 73 ALA A CA 1
ATOM 570 C C . ALA A 1 73 ? -2.789 6.319 11.315 1.00 87.75 73 ALA A C 1
ATOM 572 O O . ALA A 1 73 ? -2.107 5.545 11.979 1.00 87.75 73 ALA A O 1
ATOM 573 N N . ILE A 1 74 ? -2.352 7.550 11.010 1.00 84.44 74 ILE A N 1
ATOM 574 C CA . ILE A 1 74 ? -1.037 8.079 11.426 1.00 84.44 74 ILE A CA 1
ATOM 575 C C . ILE A 1 74 ? -0.867 8.000 12.943 1.00 84.44 74 ILE A C 1
ATOM 577 O O . ILE A 1 74 ? 0.174 7.547 13.422 1.00 84.44 74 ILE A O 1
ATOM 581 N N . ARG A 1 75 ? -1.883 8.428 13.703 1.00 86.25 75 ARG A N 1
ATOM 582 C CA . ARG A 1 75 ? -1.848 8.412 15.169 1.00 86.25 75 ARG A CA 1
ATOM 583 C C . ARG A 1 75 ? -1.706 6.993 15.718 1.00 86.25 75 ARG A C 1
ATOM 585 O O . ARG A 1 75 ? -0.957 6.792 16.666 1.00 86.25 75 ARG A O 1
ATOM 592 N N . LEU A 1 76 ? -2.423 6.027 15.145 1.00 90.19 76 LEU A N 1
ATOM 593 C CA . LEU A 1 76 ? -2.369 4.623 15.566 1.00 90.19 76 LEU A CA 1
ATOM 594 C C . LEU A 1 76 ? -1.052 3.951 15.174 1.00 90.19 76 LEU A C 1
ATOM 596 O O . LEU A 1 76 ? -0.488 3.182 15.950 1.00 90.19 76 LEU A O 1
ATOM 600 N N . MET A 1 77 ? -0.554 4.267 13.981 1.00 87.00 77 MET A N 1
ATOM 601 C CA . MET A 1 77 ? 0.673 3.692 13.444 1.00 87.00 77 MET A CA 1
ATOM 602 C C . MET A 1 77 ? 1.934 4.348 14.027 1.00 87.00 77 MET A C 1
ATOM 604 O O . MET A 1 77 ? 3.009 3.760 13.961 1.00 87.00 77 MET A O 1
ATOM 608 N N . GLY A 1 78 ? 1.820 5.534 14.633 1.00 82.75 78 GLY A N 1
ATOM 609 C CA . GLY A 1 78 ? 2.937 6.267 15.235 1.00 82.75 78 GLY A CA 1
ATOM 610 C C . GLY A 1 78 ? 3.805 7.017 14.222 1.00 82.75 78 GLY A C 1
ATOM 611 O O . GLY A 1 78 ? 5.001 7.148 14.444 1.00 82.75 78 GLY A O 1
ATOM 612 N N . ALA A 1 79 ? 3.223 7.471 13.102 1.00 65.75 79 ALA A N 1
ATOM 613 C CA . ALA A 1 79 ? 3.939 8.101 11.977 1.00 65.75 79 ALA A CA 1
ATOM 614 C C . ALA A 1 79 ? 5.086 7.253 11.390 1.00 65.75 79 ALA A C 1
ATOM 616 O O . ALA A 1 79 ? 5.996 7.768 10.744 1.00 65.75 79 ALA A O 1
ATOM 617 N N 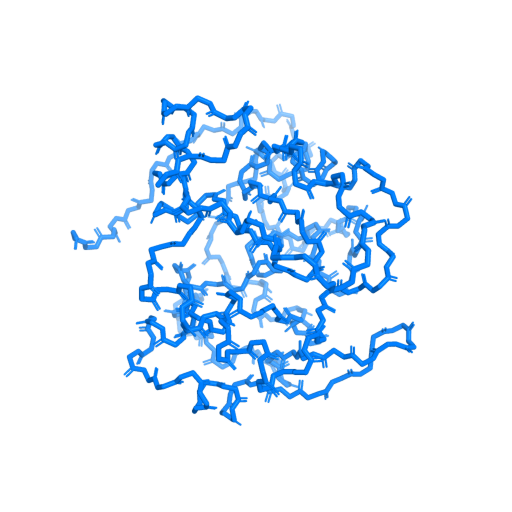. VAL A 1 80 ? 5.011 5.941 11.589 1.00 62.34 80 VAL A N 1
ATOM 618 C CA . VAL A 1 80 ? 5.935 4.974 11.019 1.00 62.34 80 VAL A CA 1
ATOM 619 C C . VAL A 1 80 ? 5.497 4.681 9.582 1.00 62.34 80 VAL A C 1
ATOM 621 O O . VAL A 1 80 ? 4.356 4.275 9.357 1.00 62.34 80 VAL A O 1
ATOM 624 N N . GLY A 1 81 ? 6.371 4.941 8.611 1.00 56.81 81 GLY A N 1
ATOM 625 C CA . GLY A 1 81 ? 6.073 4.812 7.183 1.00 56.81 81 GLY A CA 1
ATOM 626 C C . GLY A 1 81 ? 7.117 4.006 6.434 1.00 56.81 81 GLY A C 1
ATOM 627 O O . GLY A 1 81 ? 8.071 3.497 7.018 1.00 56.81 81 GLY A O 1
ATOM 628 N N . LEU A 1 82 ? 6.913 3.886 5.124 1.00 54.44 82 LEU A N 1
ATOM 629 C CA . LEU A 1 82 ? 7.850 3.216 4.237 1.00 54.44 82 LEU A CA 1
ATOM 630 C C . LEU A 1 82 ? 9.226 3.878 4.320 1.00 54.44 82 LEU A C 1
ATOM 632 O O . LEU A 1 82 ? 9.366 5.047 3.980 1.00 54.44 82 LEU A O 1
ATOM 636 N N . TYR A 1 83 ? 10.192 3.074 4.764 1.00 55.94 83 TYR A N 1
ATOM 637 C CA . TYR A 1 83 ? 11.630 3.209 4.567 1.00 55.94 83 TYR A CA 1
ATOM 638 C C . TYR A 1 83 ? 12.212 4.605 4.864 1.00 55.94 83 TYR A C 1
ATOM 640 O O . TYR A 1 83 ? 12.109 5.531 4.056 1.00 55.94 83 TYR A O 1
ATOM 648 N N . PRO A 1 84 ? 12.873 4.800 6.007 1.00 46.16 84 PRO A N 1
ATOM 649 C CA . PRO A 1 84 ? 13.535 6.063 6.278 1.00 46.16 84 PRO A CA 1
ATOM 650 C C . PRO A 1 84 ? 14.768 6.192 5.390 1.00 46.16 84 PRO A C 1
ATOM 652 O O . PRO A 1 84 ? 15.714 5.415 5.448 1.00 46.16 84 PRO A O 1
ATOM 655 N N . GLY A 1 85 ? 14.705 7.219 4.551 1.00 52.91 85 GLY A N 1
ATOM 656 C CA . GLY A 1 85 ? 15.718 7.532 3.566 1.00 52.91 85 GLY A CA 1
ATOM 657 C C . GLY A 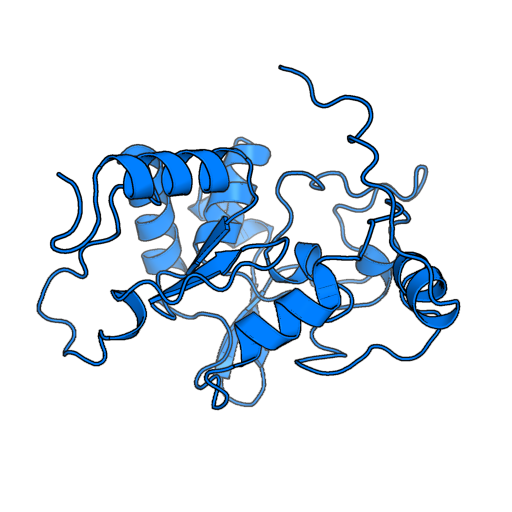1 85 ? 15.477 6.746 2.297 1.00 52.91 85 GLY A C 1
ATOM 658 O O . GLY A 1 85 ? 16.112 5.734 2.078 1.00 52.91 85 GLY A O 1
ATOM 659 N N . VAL A 1 86 ? 14.609 7.232 1.414 1.00 52.31 86 VAL A N 1
ATOM 660 C CA . VAL A 1 86 ? 14.832 6.987 -0.011 1.00 52.31 86 VAL A CA 1
ATOM 661 C C . VAL A 1 86 ? 16.046 7.859 -0.361 1.00 52.31 86 VAL A C 1
ATOM 663 O O . VAL A 1 86 ? 15.871 9.071 -0.498 1.00 52.31 86 VAL A O 1
ATOM 666 N N . PRO A 1 87 ? 17.288 7.329 -0.427 1.00 51.62 87 PRO A N 1
ATOM 667 C CA . PRO A 1 87 ? 18.456 8.166 -0.717 1.00 51.62 87 PRO A CA 1
ATOM 668 C C . PRO A 1 87 ? 18.422 8.685 -2.156 1.00 51.62 87 PRO A C 1
ATOM 670 O O . PRO A 1 87 ? 19.150 9.605 -2.515 1.00 51.62 87 PRO A O 1
ATOM 673 N N . ASP A 1 88 ? 17.587 8.064 -2.983 1.00 60.75 88 ASP A N 1
ATOM 674 C CA . ASP A 1 88 ? 17.494 8.315 -4.396 1.00 60.75 88 ASP A CA 1
ATOM 675 C C . ASP A 1 88 ? 16.294 9.218 -4.744 1.00 60.75 88 ASP A C 1
ATOM 677 O O . ASP A 1 88 ? 15.149 8.754 -4.776 1.00 60.75 88 ASP A O 1
ATOM 681 N N . PRO A 1 89 ? 16.538 10.493 -5.085 1.00 60.22 89 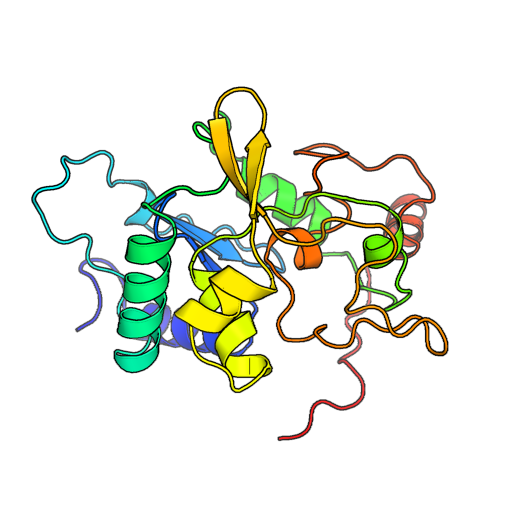PRO A N 1
ATOM 682 C CA . PRO A 1 89 ? 15.475 11.425 -5.447 1.00 60.22 89 PRO A CA 1
ATOM 683 C C . PRO A 1 89 ? 14.738 11.032 -6.739 1.00 60.22 89 PRO A C 1
ATOM 685 O O . PRO A 1 89 ? 13.658 11.555 -7.003 1.00 60.22 89 PRO A O 1
ATOM 688 N N . TYR A 1 90 ? 15.275 10.098 -7.534 1.00 64.19 90 TYR A N 1
ATOM 689 C CA . TYR A 1 90 ? 14.677 9.647 -8.791 1.00 64.19 90 TYR A CA 1
ATOM 690 C C . TYR A 1 90 ? 13.901 8.330 -8.671 1.00 64.19 90 TYR A C 1
ATOM 692 O O . TYR A 1 90 ? 13.429 7.822 -9.692 1.00 64.19 90 TYR A O 1
ATOM 700 N N . LEU A 1 91 ? 13.726 7.771 -7.465 1.00 66.88 91 LEU A N 1
ATOM 701 C CA . LEU A 1 91 ? 13.090 6.460 -7.289 1.00 66.88 91 LEU A CA 1
ATOM 702 C C . LEU A 1 91 ? 11.694 6.430 -7.915 1.00 66.88 91 LEU A C 1
ATOM 704 O O . LEU A 1 91 ? 11.353 5.490 -8.628 1.00 66.88 91 LEU A O 1
ATOM 708 N N . GLY A 1 92 ? 10.903 7.483 -7.711 1.00 65.94 92 GLY A N 1
ATOM 709 C CA . GLY A 1 92 ? 9.573 7.589 -8.306 1.00 65.94 92 GLY A CA 1
ATOM 710 C C . GLY A 1 92 ? 9.596 7.617 -9.839 1.00 65.94 92 GLY A C 1
ATOM 711 O O . GLY A 1 92 ? 8.788 6.940 -10.470 1.00 65.94 92 GLY A O 1
ATOM 712 N N . ALA A 1 93 ? 10.554 8.329 -10.442 1.00 63.53 93 ALA A N 1
ATOM 713 C CA . ALA A 1 93 ? 10.725 8.376 -11.895 1.00 63.53 93 ALA A CA 1
ATOM 714 C C . ALA A 1 93 ? 11.191 7.028 -12.475 1.00 63.53 93 ALA A C 1
ATOM 716 O O . ALA A 1 93 ? 10.739 6.630 -13.545 1.00 63.53 93 ALA A O 1
ATOM 717 N N . ARG A 1 94 ? 12.037 6.273 -11.763 1.00 68.06 94 ARG A N 1
ATOM 718 C CA . ARG A 1 94 ? 12.417 4.918 -12.198 1.00 68.06 94 ARG A CA 1
ATOM 719 C C . ARG A 1 94 ? 11.279 3.919 -12.044 1.00 68.06 94 ARG A C 1
ATOM 721 O O . ARG A 1 94 ? 11.047 3.115 -12.941 1.00 68.06 94 ARG A O 1
ATOM 728 N N . LEU A 1 95 ? 10.541 3.981 -10.934 1.00 68.62 95 LEU A N 1
ATOM 729 C CA . LEU A 1 95 ? 9.362 3.139 -10.724 1.00 68.62 95 LEU A CA 1
ATOM 730 C C . LEU A 1 95 ? 8.301 3.395 -11.796 1.00 68.62 95 LEU A C 1
ATOM 732 O O . LEU A 1 95 ? 7.673 2.449 -12.261 1.00 68.62 95 LEU A O 1
ATOM 736 N N . PHE A 1 96 ? 8.148 4.638 -12.249 1.00 69.75 96 PHE A N 1
ATOM 737 C CA . PHE A 1 96 ? 7.318 4.947 -13.408 1.00 69.75 96 PHE A CA 1
ATOM 738 C C . PHE A 1 96 ? 7.762 4.266 -14.676 1.00 69.75 96 PHE A C 1
ATOM 740 O O . PHE A 1 96 ? 6.970 3.599 -15.331 1.00 69.75 96 PHE A O 1
ATOM 747 N N . GLU A 1 97 ? 9.016 4.467 -15.054 1.00 69.69 97 GLU A N 1
ATOM 748 C CA . GLU A 1 97 ? 9.541 3.914 -16.288 1.00 69.69 97 GLU A CA 1
ATOM 749 C C . GLU A 1 97 ? 9.462 2.380 -16.272 1.00 69.69 97 GLU A C 1
ATOM 751 O O . GLU A 1 97 ? 9.195 1.736 -17.290 1.00 69.69 97 GLU A O 1
ATOM 756 N N . ALA A 1 98 ? 9.633 1.778 -15.095 1.00 71.25 98 ALA A N 1
ATOM 757 C CA . ALA A 1 98 ? 9.450 0.352 -14.890 1.00 71.25 98 ALA A CA 1
ATOM 758 C C . ALA A 1 98 ? 7.975 -0.082 -15.028 1.00 71.25 98 ALA A C 1
ATOM 760 O O . ALA A 1 98 ? 7.693 -1.064 -15.716 1.00 71.25 98 ALA A O 1
ATOM 761 N N . HIS A 1 99 ? 7.039 0.654 -14.415 1.00 73.25 99 HIS A N 1
ATOM 762 C CA . HIS A 1 99 ? 5.653 0.218 -14.212 1.00 73.25 99 HIS A CA 1
ATOM 763 C C . HIS A 1 99 ? 4.629 0.759 -15.230 1.00 73.25 99 HIS A C 1
ATOM 765 O O . HIS A 1 99 ? 3.590 0.139 -15.421 1.00 73.25 99 HIS A O 1
ATOM 771 N N . SER A 1 100 ? 4.903 1.864 -15.929 1.00 71.06 100 SER A N 1
ATOM 772 C CA . SER A 1 100 ? 3.956 2.546 -16.843 1.00 71.06 100 SER A CA 1
ATOM 773 C C . SER A 1 100 ? 3.488 1.712 -18.030 1.00 71.06 100 SER A C 1
ATOM 775 O O . SER A 1 100 ? 2.470 2.008 -18.654 1.00 71.06 100 SER A O 1
ATOM 777 N N . HIS A 1 101 ? 4.245 0.672 -18.359 1.00 71.44 101 HIS A N 1
ATOM 778 C CA . HIS A 1 101 ? 3.952 -0.252 -19.446 1.00 71.44 101 HIS A CA 1
ATOM 779 C C . HIS A 1 101 ? 3.506 -1.628 -18.939 1.00 71.44 101 HIS A C 1
ATOM 781 O O . HIS A 1 101 ? 3.335 -2.544 -19.741 1.00 71.44 101 HIS A O 1
ATOM 787 N N . LEU A 1 102 ? 3.347 -1.792 -17.621 1.00 76.00 102 LEU A N 1
ATOM 788 C CA . LEU A 1 102 ? 3.000 -3.062 -17.005 1.00 76.00 102 LEU A CA 1
ATOM 789 C C . LEU A 1 102 ? 1.480 -3.225 -16.935 1.00 76.00 102 LEU A C 1
ATOM 791 O O . LEU A 1 102 ? 0.786 -2.517 -16.212 1.00 76.00 102 LEU A O 1
ATOM 795 N N . GLU A 1 103 ? 0.964 -4.225 -17.643 1.00 81.25 103 GLU A N 1
ATOM 796 C CA . GLU A 1 103 ? -0.454 -4.584 -17.607 1.00 81.25 103 GLU A CA 1
ATOM 797 C C . GLU A 1 103 ? -0.673 -5.776 -16.668 1.00 81.25 103 GLU A C 1
ATOM 799 O O . GLU A 1 103 ? -0.279 -6.911 -16.952 1.00 81.25 103 GLU A O 1
ATOM 804 N N . CYS A 1 104 ? -1.295 -5.532 -15.510 1.00 84.06 104 CYS A N 1
ATOM 805 C CA . CYS A 1 104 ? -1.550 -6.588 -14.533 1.00 84.06 104 CYS A CA 1
ATOM 806 C C . CYS A 1 104 ? -2.466 -7.674 -15.125 1.00 84.06 104 CYS A C 1
ATOM 808 O O . CYS A 1 104 ? -3.637 -7.426 -15.393 1.00 84.06 104 CYS A O 1
ATOM 810 N N . ARG A 1 105 ? -1.963 -8.911 -15.240 1.00 87.44 105 ARG A N 1
ATOM 811 C CA . ARG A 1 105 ? -2.745 -10.073 -15.712 1.00 87.44 105 ARG A CA 1
ATOM 812 C C . ARG A 1 105 ? -3.673 -10.687 -14.650 1.00 87.44 105 ARG A C 1
ATOM 814 O O . ARG A 1 105 ? -4.184 -11.777 -14.860 1.00 87.44 105 ARG A O 1
ATOM 821 N N . MET A 1 106 ? -3.824 -10.038 -13.489 1.00 88.44 106 MET A N 1
ATOM 822 C CA . MET A 1 106 ? -4.677 -10.484 -12.371 1.00 88.44 106 MET A CA 1
ATOM 823 C C . MET A 1 106 ? -4.457 -11.955 -11.951 1.00 88.44 106 MET A C 1
ATOM 825 O O . MET A 1 106 ? -5.380 -12.633 -11.538 1.00 88.44 106 MET A O 1
ATOM 829 N N . CYS A 1 107 ? -3.218 -12.447 -12.032 1.00 87.88 107 CYS A N 1
ATOM 830 C CA . CYS A 1 107 ? -2.883 -13.871 -11.869 1.00 87.88 107 CYS A CA 1
ATOM 831 C C . CYS A 1 107 ? -2.609 -14.335 -10.425 1.00 87.88 107 CYS A C 1
ATOM 833 O O . CYS A 1 107 ? -2.176 -15.463 -10.218 1.00 87.88 107 CYS A O 1
ATOM 835 N N . GLY A 1 108 ? -2.722 -13.454 -9.429 1.00 89.06 108 GLY A N 1
ATOM 836 C CA . GLY A 1 108 ? -2.517 -13.816 -8.019 1.00 89.06 108 GLY A CA 1
ATOM 837 C C . GLY A 1 108 ? -1.070 -14.094 -7.581 1.00 89.06 108 GLY A C 1
ATOM 838 O O . GLY A 1 108 ? -0.821 -14.175 -6.381 1.00 89.06 108 GLY A O 1
ATOM 839 N N . LEU A 1 109 ? -0.084 -14.153 -8.486 1.00 88.75 109 LEU A N 1
ATOM 840 C CA . LEU A 1 109 ? 1.319 -14.449 -8.135 1.00 88.75 109 LEU A CA 1
ATOM 841 C C . LEU A 1 109 ? 1.910 -13.489 -7.084 1.00 88.75 109 LEU A C 1
ATOM 843 O O . LEU A 1 109 ? 2.613 -13.909 -6.168 1.00 88.75 109 LEU A O 1
ATOM 847 N N . CYS A 1 110 ? 1.575 -12.197 -7.116 1.00 88.06 110 CYS A N 1
ATOM 848 C CA . CYS A 1 110 ? 2.027 -11.263 -6.074 1.00 88.06 110 CYS A CA 1
ATOM 849 C C . CYS A 1 110 ? 1.507 -11.640 -4.669 1.00 88.06 110 CYS A C 1
ATOM 851 O O . CYS A 1 110 ? 2.178 -11.419 -3.652 1.00 88.06 110 CYS A O 1
ATOM 853 N N . CYS A 1 111 ? 0.331 -12.270 -4.589 1.00 91.06 111 CYS A N 1
ATOM 854 C CA . CYS A 1 111 ? -0.248 -12.761 -3.346 1.00 91.06 111 CYS A CA 1
ATOM 855 C C . CYS A 1 111 ? 0.484 -13.996 -2.803 1.00 91.06 111 CYS A C 1
ATOM 857 O O . CYS A 1 111 ? 0.435 -14.206 -1.590 1.00 91.06 111 CYS A O 1
ATOM 859 N N . THR A 1 112 ? 1.223 -14.738 -3.628 1.00 89.19 112 THR A N 1
ATOM 860 C CA . THR A 1 112 ? 1.935 -15.965 -3.230 1.00 89.19 112 THR A CA 1
ATOM 861 C C . THR A 1 112 ? 3.442 -15.775 -3.029 1.00 89.19 112 THR A C 1
ATOM 863 O O . THR A 1 112 ? 4.068 -16.613 -2.390 1.00 89.19 112 THR A O 1
ATOM 866 N N . LEU A 1 113 ? 4.028 -14.660 -3.490 1.00 84.38 113 LEU A N 1
ATOM 867 C CA . LEU A 1 113 ? 5.492 -14.489 -3.522 1.00 84.38 113 LEU A CA 1
ATOM 868 C C . LEU A 1 113 ? 6.088 -13.612 -2.404 1.00 84.38 113 LEU A C 1
ATOM 870 O O . LEU A 1 113 ? 7.111 -13.975 -1.811 1.00 84.38 113 LEU A O 1
ATOM 874 N N . SER A 1 114 ? 5.494 -12.448 -2.116 1.00 80.50 114 SER A N 1
ATOM 875 C CA . SER A 1 114 ? 6.149 -11.412 -1.290 1.00 80.50 114 SER A CA 1
ATOM 876 C C . SER A 1 114 ? 5.473 -11.198 0.064 1.00 80.50 114 SER A C 1
ATOM 878 O O . SER A 1 114 ? 4.265 -10.996 0.123 1.00 80.50 114 SER A O 1
ATOM 880 N N . THR A 1 115 ? 6.242 -11.213 1.148 1.00 83.31 115 THR A N 1
ATOM 881 C CA . THR A 1 115 ? 5.807 -10.933 2.527 1.00 83.31 115 THR A CA 1
ATOM 882 C C . THR A 1 115 ? 7.008 -10.399 3.326 1.00 83.31 115 THR A C 1
ATOM 884 O O . THR A 1 115 ? 8.125 -10.818 3.010 1.00 83.31 115 THR A O 1
ATOM 887 N N . PRO A 1 116 ? 6.830 -9.511 4.323 1.00 88.19 116 PRO A N 1
ATOM 888 C CA . PRO A 1 116 ? 5.599 -8.796 4.683 1.00 88.19 116 PRO A CA 1
ATOM 889 C C . PRO A 1 116 ? 5.337 -7.609 3.738 1.00 88.19 116 PRO A C 1
ATOM 891 O O . PRO A 1 116 ? 6.245 -7.135 3.067 1.00 88.19 116 PRO A O 1
ATOM 894 N N . ILE A 1 117 ? 4.099 -7.120 3.638 1.00 88.94 117 ILE A N 1
ATOM 895 C CA . ILE A 1 117 ? 3.769 -5.966 2.776 1.00 88.94 117 ILE A CA 1
ATOM 896 C C . ILE A 1 117 ? 3.646 -4.722 3.645 1.00 88.94 117 ILE A C 1
ATOM 898 O O . ILE A 1 117 ? 2.663 -4.599 4.374 1.00 88.94 117 ILE A O 1
ATOM 902 N N . THR A 1 118 ? 4.621 -3.814 3.580 1.00 87.44 118 THR A N 1
ATOM 903 C CA . THR A 1 118 ? 4.577 -2.559 4.341 1.00 87.44 118 THR A CA 1
ATOM 904 C C . THR A 1 118 ? 3.362 -1.721 3.948 1.00 87.44 118 THR A C 1
ATOM 906 O O . THR A 1 118 ? 2.942 -1.697 2.788 1.00 87.44 118 THR A O 1
ATOM 909 N N . LEU A 1 119 ? 2.769 -1.078 4.950 1.00 88.12 119 LEU A N 1
ATOM 910 C CA . LEU A 1 119 ? 1.579 -0.253 4.826 1.00 88.12 119 LEU A CA 1
ATOM 911 C C . LEU A 1 119 ? 1.915 1.193 5.148 1.00 88.12 119 LEU A C 1
ATOM 913 O O . LEU A 1 119 ? 2.607 1.488 6.121 1.00 88.12 119 LEU A O 1
ATOM 917 N N . GLU A 1 120 ? 1.307 2.094 4.395 1.00 84.75 120 GLU A N 1
ATOM 918 C CA . GLU A 1 120 ? 1.169 3.483 4.796 1.00 84.75 120 GLU A CA 1
ATOM 919 C C . GLU A 1 120 ? -0.214 3.771 5.397 1.00 84.75 120 GLU A C 1
ATOM 921 O O . GLU A 1 120 ? -1.172 3.026 5.161 1.00 84.75 120 GLU A O 1
ATOM 926 N N . PRO A 1 121 ? -0.378 4.897 6.112 1.00 85.94 121 PRO A N 1
ATOM 927 C CA . PRO A 1 121 ? -1.676 5.321 6.638 1.00 85.94 121 PRO A CA 1
ATOM 928 C C . PRO A 1 121 ? -2.801 5.377 5.587 1.00 85.94 121 PRO A C 1
ATOM 930 O O . PRO A 1 121 ? -3.952 5.067 5.883 1.00 85.94 121 PRO A O 1
ATOM 933 N N . GLN A 1 122 ? -2.481 5.722 4.342 1.00 83.81 122 GLN A N 1
ATOM 934 C CA . GLN A 1 122 ? -3.408 5.761 3.207 1.00 83.81 122 GLN A CA 1
ATOM 935 C C . GLN A 1 122 ? -3.804 4.364 2.738 1.00 83.81 122 GLN A C 1
ATOM 937 O O . GLN A 1 122 ? -4.907 4.177 2.229 1.00 83.81 122 GLN A O 1
ATOM 942 N N . ASP A 1 123 ? -2.917 3.379 2.887 1.00 89.81 123 ASP A N 1
ATOM 943 C CA . ASP A 1 123 ? -3.273 1.989 2.623 1.00 89.81 123 ASP A CA 1
ATOM 944 C C . ASP A 1 123 ? -4.290 1.514 3.655 1.00 89.81 123 ASP A C 1
ATOM 946 O O . ASP A 1 123 ? -5.294 0.917 3.281 1.00 89.81 123 ASP A O 1
ATOM 950 N N . VAL A 1 124 ? -4.084 1.854 4.931 1.00 92.69 124 VAL A N 1
ATOM 951 C CA . VAL A 1 124 ? -5.046 1.561 6.004 1.00 92.69 124 VAL A CA 1
ATOM 952 C C . VAL A 1 124 ? -6.388 2.242 5.741 1.00 92.69 124 VAL A C 1
ATOM 954 O O . VAL A 1 124 ? -7.427 1.602 5.878 1.00 92.69 124 VAL A O 1
ATOM 957 N N . GLU A 1 125 ? -6.387 3.509 5.323 1.00 90.94 125 GLU A N 1
ATOM 958 C CA . GLU A 1 125 ? -7.618 4.228 4.986 1.00 90.94 125 GLU A CA 1
ATOM 959 C C . GLU A 1 125 ? -8.381 3.551 3.840 1.00 90.94 125 GLU A C 1
ATOM 961 O O . GLU A 1 125 ? -9.566 3.246 4.008 1.00 90.94 125 GLU A O 1
ATOM 966 N N . ARG A 1 126 ? -7.696 3.216 2.737 1.00 90.00 126 ARG A N 1
ATOM 967 C CA . ARG A 1 126 ? -8.300 2.510 1.595 1.00 90.00 126 ARG A CA 1
ATOM 968 C C . ARG A 1 126 ? -8.823 1.133 1.960 1.00 90.00 126 ARG A C 1
ATOM 970 O O . ARG A 1 126 ? -9.915 0.771 1.531 1.00 90.00 126 ARG A O 1
ATOM 977 N N . LEU A 1 127 ? -8.050 0.360 2.721 1.00 93.62 127 LEU A N 1
ATOM 978 C CA . LEU A 1 127 ? -8.465 -0.960 3.191 1.00 93.62 127 LEU A CA 1
ATOM 979 C C . LEU A 1 127 ? -9.716 -0.838 4.059 1.00 93.62 127 LEU A C 1
ATOM 981 O O . LEU A 1 127 ? -10.696 -1.529 3.813 1.00 93.62 127 LEU A O 1
ATOM 985 N N . SER A 1 128 ? -9.711 0.093 5.011 1.00 95.62 128 SER A N 1
ATOM 986 C CA . SER A 1 128 ? -10.845 0.371 5.890 1.00 95.62 128 SER A CA 1
ATOM 987 C C . SER A 1 128 ? -12.094 0.770 5.099 1.00 95.62 128 SER A C 1
ATOM 989 O O . SER A 1 128 ? -13.170 0.232 5.350 1.00 95.62 128 SER A O 1
ATOM 991 N N . ALA A 1 129 ? -11.958 1.663 4.112 1.00 91.81 129 ALA A N 1
ATOM 992 C CA . ALA A 1 129 ? -13.065 2.090 3.258 1.00 91.81 129 ALA A CA 1
ATOM 993 C C . ALA A 1 129 ? -13.619 0.937 2.405 1.00 91.81 129 ALA A C 1
ATOM 995 O O . ALA A 1 129 ? -14.831 0.778 2.301 1.00 91.81 129 ALA A O 1
ATOM 996 N N . HIS A 1 130 ? -12.743 0.108 1.834 1.00 94.19 130 HIS A N 1
ATOM 997 C CA . HIS A 1 130 ? -13.134 -1.025 0.997 1.00 94.19 130 HIS A CA 1
ATOM 998 C C . HIS A 1 130 ? -13.782 -2.167 1.786 1.00 94.19 130 HIS A C 1
ATOM 1000 O O . HIS A 1 130 ? -14.722 -2.791 1.307 1.00 94.19 130 HIS A O 1
ATOM 1006 N N . LEU A 1 131 ? -13.281 -2.443 2.991 1.00 94.88 131 LEU A N 1
ATOM 1007 C CA . LEU A 1 131 ? -13.786 -3.507 3.859 1.00 94.88 131 LEU A CA 1
ATOM 1008 C C . LEU A 1 131 ? -15.021 -3.082 4.666 1.00 94.88 131 LEU A C 1
ATOM 1010 O O . LEU A 1 131 ? -15.676 -3.936 5.256 1.00 94.88 131 LEU A O 1
ATOM 1014 N N . GLY A 1 132 ? -15.335 -1.784 4.717 1.00 95.81 132 GLY A N 1
ATOM 1015 C CA . GLY A 1 132 ? -16.466 -1.261 5.484 1.00 95.81 132 GLY A CA 1
ATOM 1016 C C . GLY A 1 132 ? -16.273 -1.322 7.004 1.00 95.81 132 GLY A C 1
ATOM 1017 O O . GLY A 1 132 ? -17.257 -1.317 7.738 1.00 95.81 132 GLY A O 1
ATOM 1018 N N . ILE A 1 133 ? -15.026 -1.373 7.480 1.00 96.69 133 ILE A N 1
ATOM 1019 C CA . ILE A 1 133 ? -14.672 -1.461 8.910 1.00 96.69 133 ILE A CA 1
ATOM 1020 C C . ILE A 1 133 ? -13.923 -0.209 9.379 1.00 96.69 133 ILE A C 1
ATOM 1022 O O . ILE A 1 133 ? -13.488 0.602 8.564 1.00 96.69 133 ILE A O 1
ATOM 1026 N N . GLY A 1 134 ? -13.746 -0.024 10.690 1.00 96.44 134 GLY A N 1
ATOM 1027 C CA . GLY A 1 134 ? -13.042 1.141 11.248 1.00 96.44 134 GLY A CA 1
ATOM 1028 C C . GLY A 1 134 ? -11.530 1.160 10.963 1.00 96.44 134 GLY A C 1
ATOM 1029 O O . GLY A 1 134 ? -10.922 0.119 10.714 1.00 96.44 134 GLY A O 1
ATOM 1030 N N . ILE A 1 135 ? -10.890 2.337 11.047 1.00 96.06 135 ILE A N 1
ATOM 1031 C CA . ILE A 1 135 ? -9.428 2.482 10.870 1.00 96.06 135 ILE A CA 1
ATOM 1032 C C . ILE A 1 135 ? -8.676 1.677 11.933 1.00 96.06 135 ILE A C 1
ATOM 1034 O O . ILE A 1 135 ? -7.788 0.896 11.604 1.00 96.06 135 ILE A O 1
ATOM 1038 N N . ARG A 1 136 ? -9.074 1.822 13.203 1.00 96.31 136 ARG A N 1
ATOM 1039 C CA . ARG A 1 136 ? -8.539 1.037 14.323 1.00 96.31 136 ARG A CA 1
ATOM 1040 C C . ARG A 1 136 ? -8.632 -0.466 14.082 1.00 96.31 136 ARG A C 1
ATOM 1042 O O . ARG A 1 136 ? -7.619 -1.149 14.151 1.00 96.31 136 ARG A O 1
ATOM 1049 N N . GLU A 1 137 ? -9.826 -0.947 13.751 1.00 97.50 137 GLU A N 1
ATOM 1050 C CA . GLU A 1 137 ? -10.071 -2.365 13.482 1.00 97.50 137 GLU A CA 1
ATOM 1051 C C . GLU A 1 137 ? -9.233 -2.862 12.297 1.00 97.50 137 GLU A C 1
ATOM 1053 O O . GLU A 1 137 ? -8.654 -3.942 12.347 1.00 97.50 137 GLU A O 1
ATOM 1058 N N . THR A 1 138 ? -9.070 -2.036 11.259 1.00 96.62 138 THR A N 1
ATOM 1059 C CA . THR A 1 138 ? -8.210 -2.362 10.114 1.00 96.62 138 THR A CA 1
ATOM 1060 C C . THR A 1 138 ? -6.758 -2.576 10.543 1.00 96.62 138 THR A C 1
ATOM 1062 O O . THR A 1 138 ? -6.134 -3.552 10.126 1.00 96.62 138 THR A O 1
ATOM 1065 N N . VAL A 1 139 ? -6.217 -1.690 11.386 1.00 94.88 139 VAL A N 1
ATOM 1066 C CA . VAL A 1 139 ? -4.853 -1.826 11.922 1.00 94.88 139 VAL A CA 1
ATOM 1067 C C . VAL A 1 139 ? -4.738 -3.073 12.800 1.00 94.88 139 VAL A C 1
ATOM 1069 O O . VAL A 1 139 ? -3.795 -3.840 12.638 1.00 94.88 139 VAL A O 1
ATOM 1072 N N . GLU A 1 140 ? -5.695 -3.304 13.697 1.00 95.06 140 GLU A N 1
ATOM 1073 C CA . GLU A 1 140 ? -5.668 -4.421 14.650 1.00 95.06 140 GLU A CA 1
ATOM 1074 C C . GLU A 1 140 ? -5.774 -5.792 13.965 1.00 95.06 140 GLU A C 1
ATOM 1076 O O . GLU A 1 140 ? -5.066 -6.727 14.341 1.00 95.06 140 GLU A O 1
ATOM 1081 N N . VAL A 1 141 ? -6.625 -5.913 12.943 1.00 94.62 141 VAL A N 1
ATOM 1082 C CA . VAL A 1 141 ? -6.881 -7.185 12.253 1.00 94.62 141 VAL A CA 1
ATOM 1083 C C . VAL A 1 141 ? -5.831 -7.469 11.179 1.00 94.62 141 VAL A C 1
ATOM 1085 O O . VAL A 1 141 ? -5.357 -8.601 11.059 1.00 94.62 141 VAL A O 1
ATOM 1088 N N . TYR A 1 142 ? -5.461 -6.463 10.380 1.00 94.25 142 TYR A N 1
ATOM 1089 C CA . TYR A 1 142 ? -4.687 -6.684 9.155 1.00 94.25 142 TYR A CA 1
ATOM 1090 C C . TYR A 1 142 ? -3.240 -6.213 9.224 1.00 94.25 142 TYR A C 1
ATOM 1092 O O . TYR A 1 142 ? -2.442 -6.644 8.387 1.00 94.25 142 TYR A O 1
ATOM 1100 N N . ALA A 1 143 ? -2.882 -5.366 10.189 1.00 93.56 143 ALA A N 1
ATOM 1101 C CA . ALA A 1 143 ? -1.535 -4.835 10.313 1.00 93.56 143 ALA A CA 1
ATOM 1102 C C . ALA A 1 143 ? -0.783 -5.444 11.507 1.00 93.56 143 ALA A C 1
ATOM 1104 O O . ALA A 1 143 ? -1.346 -5.944 12.477 1.00 93.56 143 ALA A O 1
ATOM 1105 N N . HIS A 1 144 ? 0.539 -5.439 11.416 1.00 92.12 144 HIS A N 1
ATOM 1106 C CA . HIS A 1 144 ? 1.445 -5.818 12.489 1.00 92.12 144 HIS A CA 1
ATOM 1107 C C . HIS A 1 144 ? 2.752 -5.052 12.351 1.00 92.12 144 HIS A C 1
ATOM 1109 O O . HIS A 1 144 ? 3.107 -4.607 11.258 1.00 92.12 144 HIS A O 1
ATOM 1115 N N . ARG A 1 145 ? 3.459 -4.898 13.468 1.00 90.69 145 ARG A N 1
ATOM 1116 C CA . ARG A 1 145 ? 4.791 -4.300 13.474 1.00 90.69 145 ARG A CA 1
ATOM 1117 C C . ARG A 1 145 ? 5.814 -5.294 12.940 1.00 90.69 145 ARG A C 1
ATOM 1119 O O . ARG A 1 145 ? 5.763 -6.476 13.276 1.00 90.69 145 ARG A O 1
ATOM 1126 N N . VAL A 1 146 ? 6.724 -4.791 12.121 1.00 87.81 146 VAL A N 1
ATOM 1127 C CA . VAL A 1 146 ? 7.878 -5.505 11.574 1.00 87.81 146 VAL A CA 1
ATOM 1128 C C . VAL A 1 146 ? 9.094 -4.588 11.632 1.00 87.81 146 VAL A C 1
ATOM 1130 O O . VAL A 1 146 ? 8.945 -3.369 11.653 1.00 87.81 146 VAL A O 1
ATOM 1133 N N . GLU A 1 147 ? 10.287 -5.167 11.635 1.00 83.94 147 GLU A N 1
ATOM 1134 C CA . GLU A 1 147 ? 11.526 -4.422 11.425 1.00 83.94 147 GLU A CA 1
ATOM 1135 C C . GLU A 1 147 ? 11.979 -4.631 9.978 1.00 83.94 147 GLU A C 1
ATOM 1137 O O . GLU A 1 147 ? 12.062 -5.765 9.502 1.00 83.94 147 GLU A O 1
ATOM 1142 N N . VAL A 1 148 ? 12.229 -3.538 9.263 1.00 72.44 148 VAL A N 1
ATOM 1143 C CA . VAL A 1 148 ? 12.728 -3.543 7.887 1.00 72.44 148 VAL A CA 1
ATOM 1144 C C . VAL A 1 148 ? 13.986 -2.692 7.858 1.00 72.44 148 VAL A C 1
ATOM 1146 O O . VAL A 1 148 ? 13.923 -1.485 8.070 1.00 72.44 148 VAL A O 1
ATOM 1149 N N . GLU A 1 1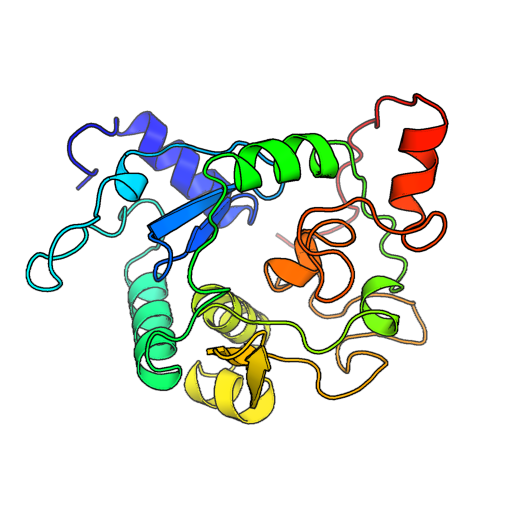49 ? 15.129 -3.338 7.625 1.00 69.38 149 GLU A N 1
ATOM 1150 C CA . GLU A 1 149 ? 16.441 -2.683 7.514 1.00 69.38 149 GLU A CA 1
ATOM 1151 C C . GLU A 1 149 ? 16.791 -1.766 8.703 1.00 69.38 149 GLU A C 1
ATOM 1153 O O . GLU A 1 149 ? 17.333 -0.679 8.532 1.00 69.38 149 GLU A O 1
ATOM 1158 N N . GLY A 1 150 ? 16.486 -2.212 9.928 1.00 72.94 150 GLY A N 1
ATOM 1159 C CA . GLY A 1 150 ? 16.790 -1.474 11.161 1.00 72.94 150 GLY A CA 1
ATOM 1160 C C . GLY A 1 150 ? 15.748 -0.425 11.552 1.00 72.94 150 GLY A C 1
ATOM 1161 O O . GLY A 1 150 ? 15.955 0.317 12.513 1.00 72.94 150 GLY A O 1
ATOM 1162 N N . TYR A 1 151 ? 14.625 -0.360 10.835 1.00 73.81 151 TYR A N 1
ATOM 1163 C CA . TYR A 1 151 ? 13.543 0.574 11.113 1.00 73.81 151 TYR A CA 1
ATOM 1164 C C . TYR A 1 151 ? 12.238 -0.158 11.390 1.00 73.81 151 TYR A C 1
ATOM 1166 O O . TYR A 1 151 ? 11.866 -1.097 10.685 1.00 73.81 151 TYR A O 1
ATOM 1174 N N . GLU A 1 152 ? 11.517 0.289 12.416 1.00 81.19 152 GLU A N 1
ATOM 1175 C CA . GLU A 1 152 ? 10.161 -0.194 12.649 1.00 81.19 152 GLU A CA 1
ATOM 1176 C C . GLU A 1 152 ? 9.265 0.205 11.471 1.00 81.19 152 GLU A C 1
ATOM 1178 O O . GLU A 1 152 ? 9.377 1.306 10.938 1.00 81.19 152 GLU A O 1
ATOM 1183 N N . ALA A 1 153 ? 8.361 -0.688 11.080 1.00 84.62 153 ALA A N 1
ATOM 1184 C CA . ALA A 1 153 ? 7.336 -0.460 10.073 1.00 84.62 153 ALA A CA 1
ATOM 1185 C C . ALA A 1 153 ? 6.042 -1.183 10.453 1.00 84.62 153 ALA A C 1
ATOM 1187 O O . ALA A 1 153 ? 6.045 -2.171 11.190 1.00 84.62 153 ALA A O 1
ATOM 1188 N N . TRP A 1 154 ? 4.917 -0.710 9.919 1.00 90.06 154 TRP A N 1
ATOM 1189 C CA . TRP A 1 154 ? 3.682 -1.488 9.903 1.00 90.06 154 TRP A CA 1
ATOM 1190 C C . TRP A 1 154 ? 3.570 -2.223 8.581 1.00 90.06 154 TRP A C 1
ATOM 1192 O O . TRP A 1 154 ? 3.801 -1.650 7.517 1.00 90.06 154 TRP A O 1
ATOM 1202 N N . ALA A 1 155 ? 3.180 -3.486 8.643 1.00 91.06 155 ALA A N 1
ATOM 1203 C CA . ALA A 1 155 ? 2.959 -4.303 7.471 1.00 91.06 155 ALA A CA 1
ATOM 1204 C C . ALA A 1 155 ? 1.702 -5.156 7.613 1.00 91.06 155 ALA A C 1
ATOM 1206 O O . ALA A 1 155 ? 1.265 -5.485 8.714 1.00 91.06 155 ALA A O 1
ATOM 1207 N N . MET A 1 156 ? 1.125 -5.545 6.485 1.00 91.81 156 MET A N 1
ATOM 1208 C CA . MET A 1 156 ? 0.135 -6.609 6.409 1.00 91.81 156 MET A CA 1
ATOM 1209 C C . MET A 1 156 ? 0.769 -7.909 5.929 1.00 91.81 156 MET A C 1
ATOM 1211 O O . MET A 1 156 ? 1.952 -7.951 5.590 1.00 91.81 156 MET A O 1
ATOM 1215 N N . LYS A 1 157 ? -0.073 -8.947 5.837 1.00 88.56 157 LYS A N 1
ATOM 1216 C CA . LYS A 1 157 ? 0.263 -10.248 5.250 1.00 88.56 157 LYS A CA 1
ATOM 1217 C C . LYS A 1 157 ? 1.364 -10.953 6.051 1.00 88.56 157 LYS A C 1
ATOM 1219 O O . LYS A 1 157 ? 2.531 -10.879 5.713 1.00 88.56 157 LYS A O 1
ATOM 1224 N N . LYS A 1 158 ? 0.969 -11.650 7.123 1.00 83.00 158 LYS A N 1
ATOM 1225 C CA . LYS A 1 158 ? 1.881 -12.452 7.967 1.00 83.00 158 LYS A CA 1
ATOM 1226 C C . LYS A 1 158 ? 2.289 -13.778 7.317 1.00 83.00 158 LYS A C 1
ATOM 1228 O O . LYS A 1 158 ? 3.326 -14.335 7.654 1.00 83.00 158 LYS A O 1
ATOM 1233 N N . THR A 1 159 ? 1.469 -14.290 6.402 1.00 84.81 159 THR A N 1
ATOM 1234 C CA . THR A 1 159 ? 1.617 -15.616 5.792 1.00 84.81 159 THR A CA 1
ATOM 1235 C C . THR A 1 159 ? 1.551 -15.548 4.268 1.00 84.81 159 THR A C 1
ATOM 1237 O O . THR A 1 159 ? 1.111 -14.554 3.677 1.00 84.81 159 THR A O 1
ATOM 1240 N N . LEU A 1 160 ? 2.009 -16.627 3.633 1.00 86.38 160 LEU A N 1
ATOM 1241 C CA . LEU A 1 160 ? 1.789 -16.914 2.221 1.00 86.38 160 LEU A CA 1
ATOM 1242 C C . LEU A 1 160 ? 0.906 -18.169 2.106 1.00 86.38 160 LEU A C 1
ATOM 1244 O O . LEU A 1 160 ? 1.181 -19.130 2.823 1.00 86.38 160 LEU A O 1
ATOM 1248 N N . PRO A 1 161 ? -0.113 -18.175 1.227 1.00 90.31 161 PRO A N 1
ATOM 1249 C CA . PRO A 1 161 ? -0.577 -17.050 0.409 1.00 90.31 161 PRO A CA 1
ATOM 1250 C C . PRO A 1 161 ? -1.236 -15.928 1.237 1.00 90.31 161 PRO A C 1
ATOM 1252 O O . PRO A 1 161 ? -1.518 -16.069 2.425 1.00 90.31 161 PRO A O 1
ATOM 1255 N N . CYS A 1 162 ? -1.441 -14.764 0.612 1.00 93.19 162 CYS A N 1
ATOM 1256 C CA . CYS A 1 162 ? -2.179 -13.652 1.217 1.00 93.19 162 CYS A CA 1
ATOM 1257 C C . CYS A 1 162 ? -3.619 -14.073 1.554 1.00 93.19 162 CYS A C 1
ATOM 1259 O O . CYS A 1 162 ? -4.298 -14.594 0.680 1.00 93.19 162 CYS A O 1
ATOM 1261 N N . GLY A 1 163 ? -4.146 -13.730 2.736 1.00 92.31 163 GLY A N 1
ATOM 1262 C CA . GLY A 1 163 ? -5.552 -14.019 3.093 1.00 92.31 163 GLY A CA 1
ATOM 1263 C C . GLY A 1 163 ? -6.607 -13.329 2.206 1.00 92.31 163 GLY A C 1
ATOM 1264 O O . GLY A 1 163 ? -7.788 -13.687 2.216 1.00 92.31 163 GLY A O 1
ATOM 1265 N N . PHE A 1 164 ? -6.187 -12.346 1.403 1.00 94.12 164 PHE A N 1
ATOM 1266 C CA . PHE A 1 164 ? -7.023 -11.717 0.382 1.00 94.12 164 PHE A CA 1
ATOM 1267 C C . PHE A 1 164 ? -6.943 -12.384 -0.996 1.00 94.12 164 PHE A C 1
ATOM 1269 O O . PHE A 1 164 ? -7.609 -11.911 -1.914 1.00 94.12 164 PHE A O 1
ATOM 1276 N N . LEU A 1 165 ? -6.149 -13.440 -1.170 1.00 94.69 165 LEU A N 1
ATOM 1277 C CA . LEU A 1 165 ? -6.197 -14.256 -2.377 1.00 94.69 165 LEU A CA 1
ATOM 1278 C C . LEU A 1 165 ? -7.473 -15.101 -2.352 1.00 94.69 165 LEU A C 1
ATOM 1280 O O . LEU A 1 165 ? -7.789 -15.734 -1.346 1.00 94.69 165 LEU A O 1
ATOM 1284 N N . ASP A 1 166 ? -8.220 -15.069 -3.444 1.00 93.31 166 ASP A N 1
ATOM 1285 C CA . ASP A 1 166 ? -9.142 -16.132 -3.804 1.00 93.31 166 ASP A CA 1
ATOM 1286 C C . ASP A 1 166 ? -8.324 -17.207 -4.522 1.00 93.31 166 ASP A C 1
ATOM 1288 O O . ASP A 1 166 ? -7.835 -16.983 -5.628 1.00 93.31 166 ASP A O 1
ATOM 1292 N N . GLU A 1 167 ? -8.085 -18.335 -3.858 1.00 88.69 167 GLU A N 1
ATOM 1293 C CA . GLU A 1 167 ? -7.263 -19.414 -4.414 1.00 88.69 167 GLU A CA 1
ATOM 1294 C C . GLU A 1 167 ? -7.973 -20.189 -5.528 1.00 88.69 167 GLU A C 1
ATOM 1296 O O . GLU A 1 167 ? -7.292 -20.787 -6.358 1.00 88.69 167 GLU A O 1
ATOM 1301 N N . ALA A 1 168 ? -9.310 -20.159 -5.579 1.00 88.50 168 ALA A N 1
ATOM 1302 C CA . ALA A 1 168 ? -10.066 -20.822 -6.636 1.00 88.50 168 ALA A CA 1
ATOM 1303 C C . ALA A 1 168 ? -9.940 -20.052 -7.956 1.00 88.50 168 ALA A C 1
ATOM 1305 O O . ALA A 1 168 ? -9.667 -20.641 -8.999 1.00 88.50 168 ALA A O 1
ATOM 1306 N N . GLU A 1 169 ? -10.067 -18.725 -7.887 1.00 86.88 169 GLU A N 1
ATOM 1307 C CA . GLU A 1 169 ? -10.041 -17.852 -9.066 1.00 86.88 169 GLU A CA 1
ATOM 1308 C C . GLU A 1 169 ? -8.648 -17.264 -9.359 1.00 86.88 169 GLU A C 1
ATOM 1310 O O . GLU A 1 169 ? -8.412 -16.678 -10.415 1.00 86.88 169 GLU A O 1
ATOM 1315 N N . GLY A 1 170 ? -7.707 -17.361 -8.415 1.00 86.62 170 GLY A N 1
ATOM 1316 C CA . GLY A 1 170 ? -6.406 -16.687 -8.489 1.00 86.62 170 GLY A CA 1
ATOM 1317 C C . GLY A 1 170 ? -6.498 -15.159 -8.363 1.00 86.62 170 GLY A C 1
ATOM 1318 O O . GLY A 1 170 ? -5.544 -14.448 -8.687 1.00 86.62 170 GLY A O 1
ATOM 1319 N N . LEU A 1 171 ? -7.634 -14.631 -7.896 1.00 90.00 171 LEU A N 1
ATOM 1320 C CA . LEU A 1 171 ? -7.934 -13.201 -7.878 1.00 90.00 171 LEU A CA 1
ATOM 1321 C C . LEU A 1 171 ? -7.686 -12.569 -6.507 1.00 90.00 171 LEU A C 1
ATOM 1323 O O . LEU A 1 171 ? -7.965 -13.136 -5.455 1.00 90.00 171 LEU A O 1
ATOM 1327 N N . CYS A 1 172 ? -7.189 -11.333 -6.498 1.00 92.44 172 CYS A N 1
ATOM 1328 C CA . CYS A 1 172 ? -7.074 -10.562 -5.264 1.00 92.44 172 CYS A CA 1
ATOM 1329 C C . CYS A 1 172 ? -8.434 -9.948 -4.904 1.00 92.44 172 CYS A C 1
ATOM 1331 O O . CYS A 1 172 ? -8.893 -9.030 -5.581 1.00 92.44 172 CYS A O 1
ATOM 1333 N N . LYS A 1 173 ? -9.036 -10.379 -3.793 1.00 93.38 173 LYS A N 1
ATOM 1334 C CA . LYS A 1 173 ? -10.338 -9.878 -3.314 1.00 93.38 173 LYS A CA 1
ATOM 1335 C C . LYS A 1 173 ? -10.351 -8.371 -3.042 1.00 93.38 173 LYS A C 1
ATOM 1337 O O . LYS A 1 173 ? -11.390 -7.740 -3.150 1.00 93.38 173 LYS A O 1
ATOM 1342 N N . ILE A 1 174 ? -9.188 -7.785 -2.747 1.00 93.12 174 ILE A N 1
ATOM 1343 C CA . ILE A 1 174 ? -9.020 -6.344 -2.504 1.00 93.12 174 ILE A CA 1
ATOM 1344 C C . ILE A 1 174 ? -8.327 -5.629 -3.669 1.00 93.12 174 ILE A C 1
ATOM 1346 O O . ILE A 1 174 ? -7.656 -4.623 -3.452 1.00 93.12 174 ILE A O 1
ATOM 1350 N N . HIS A 1 175 ? -8.425 -6.133 -4.907 1.00 89.88 175 HIS A N 1
ATOM 1351 C CA . HIS A 1 175 ? -7.644 -5.618 -6.043 1.00 89.88 175 HIS A CA 1
ATOM 1352 C C . HIS A 1 175 ? -7.740 -4.086 -6.214 1.00 89.88 175 HIS A C 1
ATOM 1354 O O . HIS A 1 175 ? -6.727 -3.418 -6.444 1.00 89.88 175 HIS A O 1
ATOM 1360 N N . GLY A 1 176 ? -8.936 -3.515 -6.035 1.00 85.75 176 GLY A N 1
ATOM 1361 C CA . GLY A 1 176 ? -9.172 -2.067 -6.097 1.00 85.75 176 GLY A CA 1
ATOM 1362 C C . GLY A 1 176 ? -8.630 -1.277 -4.899 1.00 85.75 176 GLY A C 1
ATOM 1363 O O . GLY A 1 176 ? -8.319 -0.097 -5.039 1.00 85.75 176 GLY A O 1
ATOM 1364 N N . ALA A 1 177 ? -8.429 -1.924 -3.749 1.00 89.81 177 ALA A N 1
ATOM 1365 C CA . ALA A 1 177 ? -7.965 -1.330 -2.491 1.00 89.81 177 ALA A CA 1
ATOM 1366 C C . ALA A 1 177 ? -6.553 -1.781 -2.083 1.00 89.81 177 ALA A C 1
ATOM 1368 O O . ALA A 1 177 ? -6.124 -1.554 -0.955 1.00 89.81 177 ALA A O 1
ATOM 1369 N N . ARG A 1 178 ? -5.809 -2.396 -3.012 1.00 90.75 178 ARG A N 1
ATOM 1370 C CA . ARG A 1 178 ? -4.441 -2.876 -2.788 1.00 90.75 178 ARG A CA 1
ATOM 1371 C C . ARG A 1 178 ? -3.556 -1.791 -2.158 1.00 90.75 178 ARG A C 1
ATOM 1373 O O . ARG A 1 178 ? -3.621 -0.640 -2.614 1.00 90.75 178 ARG A O 1
ATOM 1380 N N . PRO A 1 179 ? -2.690 -2.162 -1.197 1.00 88.94 179 PRO A N 1
ATOM 1381 C CA . PRO A 1 179 ? -1.621 -1.290 -0.733 1.00 88.94 179 PRO A CA 1
ATOM 1382 C C . PRO A 1 179 ? -0.714 -0.840 -1.872 1.00 88.94 179 PRO A C 1
ATOM 1384 O O . PRO A 1 179 ? -0.617 -1.535 -2.888 1.00 88.94 179 PRO A O 1
ATOM 1387 N N . MET A 1 180 ? -0.001 0.269 -1.683 1.00 82.75 180 MET A N 1
ATOM 1388 C CA . MET A 1 180 ? 0.929 0.804 -2.682 1.00 82.75 180 MET A CA 1
ATOM 1389 C C . MET A 1 180 ? 1.919 -0.266 -3.180 1.00 82.75 180 MET A C 1
ATOM 1391 O O . MET A 1 180 ? 1.975 -0.513 -4.381 1.00 82.75 180 MET A O 1
ATOM 1395 N N . ILE A 1 181 ? 2.569 -0.999 -2.271 1.00 83.19 181 ILE A N 1
ATOM 1396 C CA . ILE A 1 181 ? 3.508 -2.100 -2.578 1.00 83.19 181 ILE A CA 1
ATOM 1397 C C . ILE A 1 181 ? 2.860 -3.222 -3.408 1.00 83.19 181 ILE A C 1
ATOM 1399 O O . ILE A 1 181 ? 3.470 -3.804 -4.302 1.00 83.19 181 ILE A O 1
ATOM 1403 N N . CYS A 1 182 ? 1.585 -3.530 -3.159 1.00 87.38 182 CYS A N 1
ATOM 1404 C CA . CYS A 1 182 ? 0.854 -4.525 -3.946 1.00 87.38 182 CYS A CA 1
ATOM 1405 C C . CYS A 1 182 ? 0.497 -4.028 -5.355 1.00 87.38 182 CYS A C 1
ATOM 1407 O O . CYS A 1 182 ? 0.293 -4.850 -6.251 1.00 87.38 182 CYS A O 1
ATOM 1409 N N . ARG A 1 183 ? 0.367 -2.710 -5.555 1.00 84.31 183 ARG A N 1
ATOM 1410 C CA . ARG A 1 183 ? 0.092 -2.110 -6.871 1.00 84.31 183 ARG A CA 1
ATOM 1411 C C . ARG A 1 183 ? 1.346 -2.047 -7.724 1.00 84.31 183 ARG A C 1
ATOM 1413 O O . ARG A 1 183 ? 1.268 -2.342 -8.903 1.00 84.31 183 ARG A O 1
ATOM 1420 N N . THR A 1 184 ? 2.478 -1.735 -7.109 1.00 79.88 184 THR A N 1
ATOM 1421 C CA . THR A 1 184 ? 3.777 -1.535 -7.764 1.00 79.88 184 THR A CA 1
ATOM 1422 C C . THR A 1 184 ? 4.582 -2.826 -7.945 1.00 79.88 184 THR A C 1
ATOM 1424 O O . THR A 1 184 ? 5.688 -2.805 -8.494 1.00 79.88 184 THR A O 1
ATOM 1427 N N . PHE A 1 185 ? 4.035 -3.978 -7.538 1.00 82.75 185 PHE A N 1
ATOM 1428 C CA . PHE A 1 185 ? 4.589 -5.288 -7.874 1.00 82.75 185 PHE A CA 1
ATOM 1429 C C . PHE A 1 185 ? 4.749 -5.431 -9.402 1.00 82.75 185 PHE A C 1
ATOM 1431 O O . PHE A 1 185 ? 3.825 -5.088 -10.142 1.00 82.75 185 PHE A O 1
ATOM 1438 N N . PRO A 1 186 ? 5.873 -5.977 -9.897 1.00 80.25 186 PRO A N 1
ATOM 1439 C CA . PRO A 1 186 ? 6.957 -6.628 -9.157 1.00 80.25 186 PRO A CA 1
ATOM 1440 C C . PRO A 1 186 ? 8.135 -5.715 -8.783 1.00 80.25 186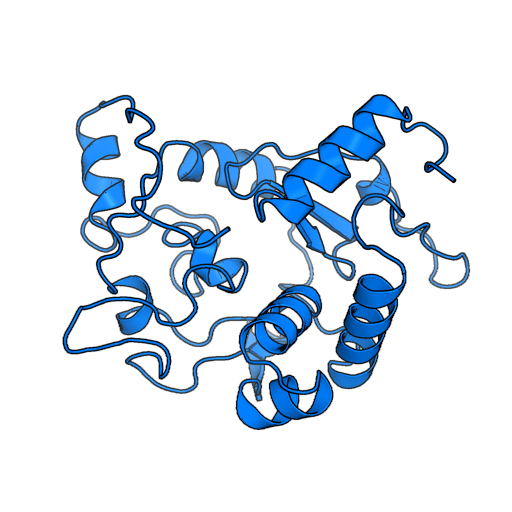 PRO A C 1
ATOM 1442 O O . PRO A 1 186 ? 9.085 -6.200 -8.182 1.00 80.25 186 PRO A O 1
ATOM 1445 N N . HIS A 1 187 ? 8.099 -4.425 -9.113 1.00 75.62 187 HIS A N 1
ATOM 1446 C CA . HIS A 1 187 ? 9.259 -3.523 -9.016 1.00 75.62 187 HIS A CA 1
ATOM 1447 C C . HIS A 1 187 ? 9.477 -2.925 -7.626 1.00 75.62 187 HIS A C 1
ATOM 1449 O O . HIS A 1 187 ? 10.596 -2.584 -7.255 1.00 75.62 187 HIS A O 1
ATOM 1455 N N . LEU A 1 188 ? 8.414 -2.818 -6.832 1.00 71.81 188 LEU A N 1
ATOM 1456 C CA . LEU A 1 188 ? 8.517 -2.391 -5.445 1.00 71.81 188 LEU A CA 1
ATOM 1457 C C . LEU A 1 188 ? 7.859 -3.443 -4.560 1.00 71.81 188 LEU A C 1
ATOM 1459 O O . LEU A 1 188 ? 6.682 -3.382 -4.225 1.00 71.81 188 LEU A O 1
ATOM 1463 N N . SER A 1 189 ? 8.644 -4.461 -4.229 1.00 71.75 189 SER A N 1
ATOM 1464 C CA . SER A 1 189 ? 8.304 -5.479 -3.244 1.00 71.75 189 SER A CA 1
ATOM 1465 C C . SER A 1 189 ? 9.476 -5.652 -2.277 1.00 71.75 189 SER A C 1
ATOM 1467 O O . SER A 1 189 ? 10.602 -5.314 -2.644 1.00 71.75 189 SER A O 1
ATOM 1469 N N . PRO A 1 190 ? 9.267 -6.240 -1.086 1.00 64.81 190 PRO A N 1
ATOM 1470 C CA . PRO A 1 190 ? 10.360 -6.551 -0.160 1.00 64.81 190 PRO A CA 1
ATOM 1471 C C . PRO A 1 190 ? 11.525 -7.315 -0.798 1.00 64.81 190 PRO A C 1
ATOM 1473 O O . PRO A 1 190 ? 12.647 -7.247 -0.322 1.00 64.81 190 PRO A O 1
ATOM 1476 N N . ARG A 1 191 ? 11.265 -8.058 -1.880 1.00 62.56 191 ARG A N 1
ATOM 1477 C CA . ARG A 1 191 ? 12.279 -8.849 -2.577 1.00 62.56 191 ARG A CA 1
ATOM 1478 C C . ARG A 1 191 ? 12.964 -8.111 -3.734 1.00 62.56 191 ARG A C 1
ATOM 1480 O O . ARG A 1 191 ? 13.886 -8.663 -4.319 1.00 62.56 191 ARG A O 1
ATOM 1487 N N . THR A 1 192 ? 12.482 -6.928 -4.112 1.00 60.62 192 THR A N 1
ATOM 1488 C CA . THR A 1 192 ? 12.876 -6.235 -5.351 1.00 60.62 192 THR A CA 1
ATOM 1489 C C . THR A 1 192 ? 13.137 -4.747 -5.175 1.00 60.62 192 THR A C 1
ATOM 1491 O O . THR A 1 192 ? 13.328 -4.093 -6.185 1.00 60.62 192 THR A O 1
ATOM 1494 N N . LEU A 1 193 ? 13.135 -4.204 -3.950 1.00 58.50 193 LEU A N 1
ATOM 1495 C CA . LEU A 1 193 ? 13.270 -2.770 -3.641 1.00 58.50 193 LEU A CA 1
ATOM 1496 C C . LEU A 1 193 ? 14.185 -2.004 -4.629 1.00 58.50 193 LEU A C 1
ATOM 1498 O O . LEU A 1 193 ? 15.403 -1.983 -4.483 1.00 58.50 193 LEU A O 1
ATOM 1502 N N . GLY A 1 194 ? 13.577 -1.379 -5.649 1.00 52.94 194 GLY A N 1
ATOM 1503 C CA . GLY A 1 194 ? 14.255 -0.525 -6.634 1.00 52.94 194 GLY A CA 1
ATOM 1504 C C . GLY A 1 194 ? 14.992 -1.231 -7.783 1.00 52.94 194 GLY A C 1
ATOM 1505 O O . GLY A 1 194 ? 15.684 -0.550 -8.541 1.00 52.94 194 GLY A O 1
ATOM 1506 N N . GLY A 1 195 ? 14.851 -2.548 -7.931 1.00 57.84 195 GLY A N 1
ATOM 1507 C CA . GLY A 1 195 ? 15.469 -3.363 -8.977 1.00 57.84 195 GLY A CA 1
ATOM 1508 C C . GLY A 1 195 ? 14.459 -4.147 -9.819 1.00 57.84 195 GLY A C 1
ATOM 1509 O O . GLY A 1 195 ? 13.275 -4.261 -9.489 1.00 57.84 195 GLY A O 1
ATOM 1510 N N . ASP A 1 196 ? 14.936 -4.705 -10.931 1.00 59.75 196 ASP A N 1
ATOM 1511 C CA . ASP A 1 196 ? 14.123 -5.600 -11.747 1.00 59.75 196 ASP A CA 1
ATOM 1512 C C . ASP A 1 196 ? 13.902 -6.931 -11.013 1.00 59.75 196 ASP A C 1
ATOM 1514 O O . ASP A 1 196 ? 14.848 -7.498 -10.455 1.00 59.75 196 ASP A O 1
ATOM 1518 N N . PRO A 1 197 ? 12.668 -7.466 -11.000 1.00 63.59 197 PRO A N 1
ATOM 1519 C CA . PRO A 1 197 ? 12.458 -8.818 -10.512 1.00 63.59 197 PRO A CA 1
ATOM 1520 C C . PRO A 1 197 ? 13.248 -9.816 -11.368 1.00 63.59 197 PRO A C 1
ATOM 1522 O O . PRO A 1 197 ? 13.390 -9.619 -12.580 1.00 63.59 197 PRO A O 1
ATOM 1525 N N . PRO A 1 198 ? 13.679 -10.949 -10.793 1.00 61.94 198 PRO A N 1
ATOM 1526 C CA . PRO A 1 198 ? 14.116 -12.078 -11.597 1.00 61.94 198 PRO A CA 1
ATOM 1527 C C . PRO A 1 198 ? 13.035 -12.441 -12.628 1.00 61.94 198 PRO A C 1
ATOM 1529 O O . PRO A 1 198 ? 11.834 -12.391 -12.334 1.00 61.94 198 PRO A O 1
ATOM 1532 N N . GLY A 1 199 ? 13.453 -12.812 -13.841 1.00 63.66 199 GLY A N 1
ATOM 1533 C CA . GLY A 1 199 ? 12.528 -13.248 -14.889 1.00 63.66 199 GLY A CA 1
ATOM 1534 C C . GLY A 1 199 ? 11.580 -14.347 -14.388 1.00 63.66 199 GLY A C 1
ATOM 1535 O O . GLY A 1 199 ? 11.994 -15.241 -13.651 1.00 63.66 199 GLY A O 1
ATOM 1536 N N . GLY A 1 200 ? 10.301 -14.266 -14.770 1.00 66.44 200 GLY A N 1
ATOM 1537 C CA . GLY A 1 200 ? 9.282 -15.271 -14.434 1.00 66.44 200 GLY A CA 1
ATOM 1538 C C . GLY A 1 200 ? 8.465 -15.012 -13.159 1.00 66.44 200 GLY A C 1
ATOM 1539 O O . GLY A 1 200 ? 7.573 -15.792 -12.845 1.00 66.44 200 GLY A O 1
ATOM 1540 N N . TRP A 1 201 ? 8.707 -13.920 -12.426 1.00 77.19 201 TRP A N 1
ATOM 1541 C CA . TRP A 1 201 ? 7.915 -13.585 -11.226 1.00 77.19 201 TRP A CA 1
ATOM 1542 C C . TRP A 1 201 ? 6.569 -12.940 -11.524 1.00 77.19 201 TRP A C 1
ATOM 1544 O O . TRP A 1 201 ? 5.608 -13.080 -10.767 1.00 77.19 201 TRP A O 1
ATOM 1554 N N . CYS A 1 202 ? 6.514 -12.178 -12.611 1.00 82.12 202 CYS A N 1
ATOM 1555 C CA . CYS A 1 202 ? 5.303 -11.528 -13.057 1.00 82.12 202 CYS A CA 1
ATOM 1556 C C . CYS A 1 202 ? 5.132 -11.785 -14.552 1.00 82.12 202 CYS A C 1
ATOM 1558 O O . CYS A 1 202 ? 5.930 -11.272 -15.338 1.00 82.12 202 CYS A O 1
ATOM 1560 N N . PRO A 1 203 ? 4.069 -12.485 -14.970 1.00 82.75 203 PRO A N 1
ATOM 1561 C CA . PRO A 1 203 ? 3.758 -12.670 -16.382 1.00 82.75 203 PRO A CA 1
ATOM 1562 C C . PRO A 1 203 ? 3.639 -11.336 -17.138 1.00 82.75 203 PRO A C 1
ATOM 1564 O O . PRO A 1 203 ? 3.960 -11.260 -18.316 1.00 82.75 203 PRO A O 1
ATOM 1567 N N . ALA A 1 204 ? 3.258 -10.249 -16.453 1.00 80.06 204 ALA A N 1
ATOM 1568 C CA . ALA A 1 204 ? 3.193 -8.910 -17.044 1.00 80.06 204 ALA A CA 1
ATOM 1569 C C . ALA A 1 204 ? 4.567 -8.335 -17.449 1.00 80.06 204 ALA A C 1
ATOM 1571 O O . ALA A 1 204 ? 4.633 -7.409 -18.249 1.00 80.06 204 ALA A O 1
ATOM 1572 N N . THR A 1 205 ? 5.669 -8.877 -16.919 1.00 76.12 205 THR A N 1
ATOM 1573 C CA . THR A 1 205 ? 7.033 -8.458 -17.293 1.00 76.12 205 THR A CA 1
ATOM 1574 C C . THR A 1 205 ? 7.596 -9.209 -18.500 1.00 76.12 205 THR A C 1
ATOM 1576 O O . THR A 1 205 ? 8.573 -8.756 -19.096 1.00 76.12 205 THR A O 1
ATOM 1579 N N . GLU A 1 206 ? 6.972 -10.315 -18.915 1.00 67.88 206 GLU A N 1
ATOM 1580 C CA . GLU A 1 206 ? 7.420 -11.111 -20.068 1.00 67.88 206 GLU A CA 1
ATOM 1581 C C . GLU A 1 206 ? 7.274 -10.339 -21.391 1.00 67.88 206 GLU A C 1
ATOM 1583 O O . GLU A 1 206 ? 8.086 -10.503 -22.303 1.00 67.88 206 GLU A O 1
ATOM 1588 N N . ASP A 1 207 ? 6.293 -9.433 -21.480 1.00 55.44 207 ASP A N 1
ATOM 1589 C CA . ASP A 1 207 ? 6.048 -8.610 -22.672 1.00 55.44 207 ASP A CA 1
ATOM 1590 C C . ASP A 1 207 ? 7.113 -7.509 -22.855 1.00 55.44 207 ASP A C 1
ATOM 1592 O O . ASP A 1 207 ? 7.469 -7.163 -23.987 1.00 55.44 207 ASP A O 1
ATOM 1596 N N . ARG A 1 208 ? 7.719 -7.030 -21.754 1.00 50.06 208 ARG A N 1
ATOM 1597 C CA . ARG A 1 208 ? 8.848 -6.078 -21.770 1.00 50.06 208 ARG A CA 1
ATOM 1598 C C . ARG A 1 208 ? 10.113 -6.715 -22.354 1.00 50.06 208 ARG A C 1
ATOM 1600 O O . ARG A 1 208 ? 10.840 -6.052 -23.089 1.00 50.06 208 ARG A O 1
ATOM 1607 N N . GLN A 1 209 ? 10.339 -8.011 -22.115 1.00 48.34 209 GLN A N 1
ATOM 1608 C CA . GLN A 1 209 ? 11.479 -8.752 -22.682 1.00 48.34 209 GLN A CA 1
ATOM 1609 C C . GLN A 1 209 ? 11.368 -8.964 -24.203 1.00 48.34 209 GLN A C 1
ATOM 1611 O O . GLN A 1 209 ? 12.371 -9.235 -24.858 1.00 48.34 209 GLN A O 1
ATOM 1616 N N . ARG A 1 210 ? 10.167 -8.812 -24.783 1.00 45.91 210 ARG A N 1
ATOM 1617 C CA . ARG A 1 210 ? 9.902 -8.976 -26.225 1.00 45.91 210 ARG A CA 1
ATOM 1618 C C . ARG A 1 210 ? 9.721 -7.655 -26.988 1.00 45.91 210 ARG A C 1
ATOM 1620 O O . ARG A 1 210 ? 9.391 -7.687 -28.170 1.00 45.91 210 ARG A O 1
ATOM 1627 N N . GLY A 1 211 ? 9.932 -6.501 -26.346 1.00 41.44 211 GLY A N 1
ATOM 1628 C CA . GLY A 1 211 ? 9.869 -5.182 -26.997 1.00 41.44 211 GLY A CA 1
ATOM 1629 C C . GLY A 1 211 ? 8.458 -4.688 -27.361 1.00 41.44 211 GLY A C 1
ATOM 1630 O O . GLY A 1 211 ? 8.317 -3.803 -28.207 1.00 41.44 211 GLY A O 1
ATOM 1631 N N . GLY A 1 212 ? 7.401 -5.242 -26.756 1.00 41.12 212 GLY A N 1
ATOM 1632 C CA . GLY A 1 212 ? 6.018 -4.842 -27.027 1.00 41.12 212 GLY A CA 1
ATOM 1633 C C . GLY A 1 212 ? 5.604 -3.577 -26.266 1.00 41.12 212 GLY A C 1
ATOM 1634 O O . GLY A 1 212 ? 5.682 -3.534 -25.043 1.00 41.12 212 GLY A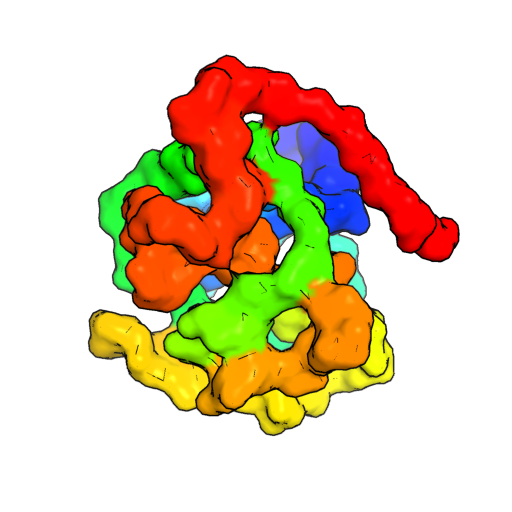 O 1
ATOM 1635 N N . ARG A 1 213 ? 5.108 -2.549 -26.970 1.00 41.44 213 ARG A N 1
ATOM 1636 C CA . ARG A 1 213 ? 4.369 -1.435 -26.346 1.00 41.44 213 ARG A CA 1
ATOM 1637 C C . ARG A 1 213 ? 2.967 -1.938 -25.976 1.00 41.44 213 ARG A C 1
ATOM 1639 O O . ARG A 1 213 ? 2.164 -2.179 -26.879 1.00 41.44 213 ARG A O 1
ATOM 1646 N N . GLY A 1 214 ? 2.709 -2.139 -24.682 1.00 42.69 214 GLY A N 1
ATOM 1647 C CA . GLY A 1 214 ? 1.419 -2.597 -24.147 1.00 42.69 214 GLY A CA 1
ATOM 1648 C C . GLY A 1 214 ? 0.252 -1.728 -24.629 1.00 42.69 214 GLY A C 1
ATOM 1649 O O . GLY A 1 214 ? 0.360 -0.501 -24.696 1.00 42.69 214 GLY A O 1
ATOM 1650 N N . ARG A 1 215 ? -0.839 -2.374 -25.053 1.00 38.72 215 ARG A N 1
ATOM 1651 C CA . ARG A 1 215 ? -2.074 -1.713 -25.483 1.00 38.72 215 ARG A CA 1
ATOM 1652 C C . ARG A 1 215 ? -3.038 -1.703 -24.305 1.00 38.72 215 ARG A C 1
ATOM 1654 O O . ARG A 1 215 ? -3.690 -2.712 -24.063 1.00 38.72 215 ARG A O 1
ATOM 1661 N N . MET A 1 216 ? -3.210 -0.527 -23.705 1.00 34.72 216 MET A N 1
ATOM 1662 C CA . MET A 1 216 ? -4.190 -0.232 -22.658 1.00 34.72 216 MET A CA 1
ATOM 1663 C C . MET A 1 216 ? -5.560 -0.867 -22.971 1.00 34.72 216 MET A C 1
ATOM 1665 O O . MET A 1 216 ? -6.336 -0.343 -23.772 1.00 34.72 216 MET A O 1
ATOM 1669 N N . ARG A 1 217 ? -5.865 -2.014 -22.353 1.00 33.22 217 ARG A N 1
ATOM 1670 C CA . ARG A 1 217 ? -7.229 -2.549 -22.277 1.00 33.22 217 ARG A CA 1
ATOM 1671 C C . ARG A 1 217 ? -7.830 -2.118 -20.948 1.00 33.22 217 ARG A C 1
ATOM 1673 O O . ARG A 1 217 ? -7.270 -2.392 -19.891 1.00 33.22 217 ARG A O 1
ATOM 1680 N N . ALA A 1 218 ? -8.969 -1.433 -21.017 1.00 30.42 218 ALA A N 1
ATOM 1681 C CA . ALA A 1 218 ? -9.755 -1.089 -19.840 1.00 30.42 218 ALA A CA 1
ATOM 1682 C C . ALA A 1 218 ? -10.149 -2.366 -19.066 1.00 30.42 218 ALA A C 1
ATOM 1684 O O . ALA A 1 218 ? -10.427 -3.392 -19.699 1.00 30.42 218 ALA A O 1
ATOM 1685 N N . PRO A 1 219 ? -10.175 -2.325 -17.721 1.00 33.53 219 PRO A N 1
ATOM 1686 C CA . PRO A 1 219 ? -10.558 -3.475 -16.912 1.00 33.53 219 PRO A CA 1
ATOM 1687 C C . PRO A 1 219 ? -12.017 -3.870 -17.198 1.00 33.53 219 PRO A C 1
ATOM 1689 O O . PRO A 1 219 ? -12.877 -2.990 -17.300 1.00 33.53 219 PRO A O 1
ATOM 1692 N N . PRO A 1 220 ? -12.332 -5.171 -17.316 1.00 33.59 220 PRO A N 1
ATOM 1693 C CA . PRO A 1 220 ? -13.709 -5.611 -17.425 1.00 33.59 220 PRO A CA 1
ATOM 1694 C C . PRO A 1 220 ? -14.366 -5.477 -16.044 1.00 33.59 220 PRO A C 1
ATOM 1696 O O . PRO A 1 220 ? -13.992 -6.172 -15.107 1.00 33.59 220 PRO A O 1
ATOM 1699 N N . ASN A 1 221 ? -15.359 -4.592 -15.945 1.00 34.28 221 ASN A N 1
ATOM 1700 C CA . ASN A 1 221 ? -16.329 -4.497 -14.848 1.00 34.28 221 ASN A CA 1
ATOM 1701 C C . ASN A 1 221 ? -15.781 -4.062 -13.472 1.00 34.28 221 ASN A C 1
ATOM 1703 O O . ASN A 1 221 ? -15.471 -4.879 -12.609 1.00 34.28 221 ASN A O 1
ATOM 1707 N N . LEU A 1 222 ? -15.802 -2.751 -13.219 1.00 30.50 222 LEU A N 1
ATOM 1708 C CA . LEU A 1 222 ? -16.041 -2.204 -11.878 1.00 30.50 222 LEU A CA 1
ATOM 1709 C C . LEU A 1 222 ? -17.509 -1.734 -11.834 1.00 30.50 222 LEU A C 1
ATOM 1711 O O . LEU A 1 222 ? -17.946 -1.110 -12.805 1.00 30.50 222 LEU A O 1
ATOM 1715 N N . PRO A 1 223 ? -18.293 -2.055 -10.786 1.00 27.89 223 PRO A N 1
ATOM 1716 C CA . PRO A 1 223 ? -19.622 -1.470 -10.614 1.00 27.89 223 PRO A CA 1
ATOM 1717 C C . PRO A 1 223 ? -19.516 0.060 -10.438 1.00 27.89 223 PRO A C 1
ATOM 1719 O O . PRO A 1 223 ? -18.444 0.532 -10.048 1.00 27.89 223 PRO A O 1
ATOM 1722 N N . PRO A 1 224 ? -20.585 0.812 -10.773 1.00 37.47 224 PRO A N 1
ATOM 1723 C CA . PRO A 1 224 ? -20.571 2.276 -10.825 1.00 37.47 224 PRO A CA 1
ATOM 1724 C C . PRO A 1 224 ? -20.248 2.942 -9.485 1.00 37.47 224 PRO A C 1
ATOM 1726 O O . PRO A 1 224 ? -20.599 2.366 -8.429 1.00 37.47 224 PRO A O 1
#

Radius of gyration: 17.33 Å; chains: 1; bounding box: 39×49×43 Å